Protein AF-A0AAN0K0Q0-F1 (afdb_monomer)

Secondary structure (DSSP, 8-state):
-------HHHHHHHHHHHHHHHHHHHHHHHHHHHHHHHHHHHHHHHHHHHHHHHHHHHHHHHHTEEEEEEEEE-TTT-SEEEEEEEEETT-BHHHHHHHHHHHTT-TTTS-GGGEEEEEEETTTTEEEEEE-HHHHTTSBHHHHHTT--SSS-EEEEEEPPTT-PPPP--TTEEEEEE--EETTTTEEPPPEEEEEETT-BHHHHHHHHHHHHT--GGGPPPEEEEEETTTEEEEEE-TT--SBHHHHHH-GGG-

Sequence (255 aa):
MTRPDYQPLVDDKRIIEKLQERITLTNMELITEREHNEKIIKDIEDLKVANRRLREKKQENEEEMCIFSLYCNHPVTDELTVSLLKVHEDELLPIVLDKAYELMELAPHVPIERCRLAKYDIRDEVINQSFDLDKFGHLTIAQTVGAARYYSFGLFLEICKANETFKKYNDGGIVLMISVVDMSTGKAGPAKPMRGEKGWTVGELKQHIGELFNIDSSCMRLVMKDNDYGSGIIVRDVSDVGITFEEMLYSPNRL

Radius of gyration: 39.38 Å; Cα contacts (8 Å, |Δi|>4): 317; chains: 1; bounding box: 87×50×142 Å

Structure (mmCIF, N/CA/C/O backbone):
data_AF-A0AAN0K0Q0-F1
#
_entry.id   AF-A0AAN0K0Q0-F1
#
loop_
_atom_site.group_PDB
_atom_site.id
_atom_site.type_symbol
_atom_site.label_atom_id
_atom_site.label_alt_id
_atom_site.label_comp_id
_atom_site.label_asym_id
_atom_site.label_entity_id
_atom_site.label_seq_id
_atom_site.pdbx_PDB_ins_code
_atom_site.Cartn_x
_atom_site.Cartn_y
_atom_site.Cartn_z
_atom_site.occupancy
_atom_site.B_iso_or_equiv
_atom_site.auth_seq_id
_atom_site.auth_comp_id
_atom_site.auth_asym_id
_atom_site.auth_atom_id
_atom_site.pdbx_PDB_model_num
ATOM 1 N N . MET A 1 1 ? -60.412 28.656 10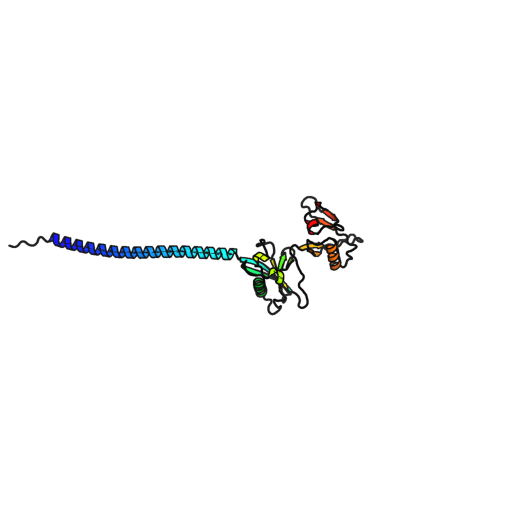2.164 1.00 38.56 1 MET A N 1
ATOM 2 C CA . MET A 1 1 ? -60.604 29.159 100.787 1.00 38.56 1 MET A CA 1
ATOM 3 C C . MET A 1 1 ? -59.254 29.135 100.100 1.00 38.56 1 MET A C 1
ATOM 5 O O . MET A 1 1 ? -58.421 29.991 100.365 1.00 38.56 1 MET A O 1
ATOM 9 N N . THR A 1 2 ? -59.002 28.091 99.323 1.00 43.19 2 THR A N 1
ATOM 10 C CA . THR A 1 2 ? -57.727 27.842 98.641 1.00 43.19 2 THR A CA 1
ATOM 11 C C . THR A 1 2 ? -57.856 28.398 97.223 1.00 43.19 2 THR A C 1
ATOM 13 O O . THR A 1 2 ? -58.803 28.051 96.522 1.00 43.19 2 THR A O 1
ATOM 16 N N . ARG A 1 3 ? -56.987 29.343 96.846 1.00 45.31 3 ARG A N 1
ATOM 17 C CA . ARG A 1 3 ? -56.987 29.986 95.519 1.00 45.31 3 ARG A CA 1
ATOM 18 C C . ARG A 1 3 ? -56.693 28.943 94.428 1.00 45.31 3 ARG A C 1
ATOM 20 O O . ARG A 1 3 ? -55.734 28.201 94.616 1.00 45.31 3 ARG A O 1
ATOM 27 N N . PRO A 1 4 ? -57.426 28.925 93.301 1.00 52.22 4 PRO A N 1
ATOM 28 C CA . PRO A 1 4 ? -57.043 28.131 92.146 1.00 52.22 4 PRO A CA 1
ATOM 29 C C . PRO A 1 4 ? -55.888 28.832 91.415 1.00 52.22 4 PRO A C 1
ATOM 31 O O . PRO A 1 4 ? -56.063 29.896 90.825 1.00 52.22 4 PRO A O 1
ATOM 34 N N . ASP A 1 5 ? -54.699 28.256 91.560 1.00 52.34 5 ASP A N 1
ATOM 35 C CA . ASP A 1 5 ? -53.833 27.862 90.448 1.00 52.34 5 ASP A CA 1
ATOM 36 C C . ASP A 1 5 ? -53.473 28.931 89.402 1.00 52.34 5 ASP A C 1
ATOM 38 O O . ASP A 1 5 ? -54.051 29.056 88.324 1.00 52.34 5 ASP A O 1
ATOM 42 N N . TYR A 1 6 ? -52.405 29.668 89.715 1.00 55.34 6 TYR A N 1
ATOM 43 C CA . TYR A 1 6 ? -51.595 30.401 88.744 1.00 55.34 6 TYR A CA 1
ATOM 44 C C . TYR A 1 6 ? -50.648 29.390 88.050 1.00 55.34 6 TYR A C 1
ATOM 46 O O . TYR A 1 6 ? -49.548 29.138 88.537 1.00 55.34 6 TYR A O 1
ATOM 54 N N . GLN A 1 7 ? -51.078 28.786 86.933 1.00 59.28 7 GLN A N 1
ATOM 55 C CA . GLN A 1 7 ? -50.318 27.780 86.155 1.00 59.28 7 GLN A CA 1
ATOM 56 C C . GLN A 1 7 ? -49.507 28.234 84.899 1.00 59.28 7 GLN A C 1
ATOM 58 O O . GLN A 1 7 ? -48.946 27.351 84.254 1.00 59.28 7 GLN A O 1
ATOM 63 N N . PRO A 1 8 ? -49.369 29.520 84.495 1.00 59.97 8 PRO A N 1
ATOM 64 C CA . PRO A 1 8 ? -48.813 29.843 83.167 1.00 59.97 8 PRO A CA 1
ATOM 65 C C . PRO A 1 8 ? -47.339 29.442 82.957 1.00 59.97 8 PRO A C 1
ATOM 67 O O . PRO A 1 8 ? -46.970 28.944 81.900 1.00 59.97 8 PRO A O 1
ATOM 70 N N . LEU A 1 9 ? -46.491 29.589 83.981 1.00 59.44 9 LEU A N 1
ATOM 71 C CA . LEU A 1 9 ? -45.039 29.373 83.854 1.00 59.44 9 LEU A CA 1
ATOM 72 C C . LEU A 1 9 ? -44.639 27.901 83.648 1.00 59.44 9 LEU A C 1
ATOM 74 O O . LEU A 1 9 ? -43.581 27.615 83.087 1.00 59.44 9 LEU A O 1
ATOM 78 N N . VAL A 1 10 ? -45.459 26.961 84.129 1.00 63.62 10 VAL A N 1
ATOM 79 C CA . VAL A 1 10 ? -45.194 25.518 83.996 1.00 63.62 10 VAL A CA 1
ATOM 80 C C . VAL A 1 10 ? -45.549 25.039 82.588 1.00 63.62 10 VAL A C 1
ATOM 82 O O . VAL A 1 10 ? -44.811 24.239 82.008 1.00 63.62 10 VAL A O 1
ATOM 85 N N . ASP A 1 11 ? -46.631 25.572 82.018 1.00 68.56 11 ASP A N 1
ATOM 86 C CA . ASP A 1 11 ? -47.055 25.263 80.653 1.00 68.56 11 ASP A CA 1
ATOM 87 C C . ASP A 1 11 ? -46.087 25.851 79.613 1.00 68.56 11 ASP A C 1
ATOM 89 O O . ASP A 1 11 ? -45.698 25.141 78.680 1.00 68.56 11 ASP A O 1
ATOM 93 N N . ASP A 1 12 ? -45.586 27.074 79.824 1.00 76.75 12 ASP A N 1
ATOM 94 C CA . ASP A 1 12 ? -44.579 27.702 78.955 1.00 76.75 12 ASP A CA 1
ATOM 95 C C . ASP A 1 12 ? -43.274 26.891 78.897 1.00 76.75 12 ASP A C 1
ATOM 97 O O . ASP A 1 12 ? -42.722 26.662 77.817 1.00 76.75 12 ASP A O 1
ATOM 101 N N . LYS A 1 13 ? -42.800 26.377 80.041 1.00 83.56 13 LYS A N 1
ATOM 102 C CA . LYS A 1 13 ? -41.589 25.541 80.101 1.00 83.56 13 LYS A CA 1
ATOM 103 C C . LYS A 1 13 ? -41.740 24.255 79.282 1.00 83.56 13 LYS A C 1
ATOM 105 O O . LYS A 1 13 ? -40.848 23.904 78.511 1.00 83.56 13 LYS A O 1
ATOM 110 N N . ARG A 1 14 ? -42.885 23.579 79.404 1.00 83.50 14 ARG A N 1
ATOM 111 C CA . ARG A 1 14 ? -43.186 22.342 78.665 1.00 83.50 14 ARG A CA 1
ATOM 112 C C . ARG A 1 14 ? -43.322 22.586 77.158 1.00 83.50 14 ARG A C 1
ATOM 114 O O . ARG A 1 14 ? -42.980 21.715 76.357 1.00 83.50 14 ARG A O 1
ATOM 121 N N . ILE A 1 15 ? -43.836 23.749 76.759 1.00 87.12 15 ILE A N 1
ATOM 122 C CA . ILE A 1 15 ? -43.911 24.162 75.351 1.00 87.12 15 ILE A CA 1
ATOM 123 C C . ILE A 1 15 ? -42.505 24.421 74.796 1.00 87.12 15 ILE A C 1
ATOM 125 O O . ILE A 1 15 ? -42.194 23.948 73.702 1.00 87.12 15 ILE A O 1
ATOM 129 N N . ILE A 1 16 ? -41.644 25.105 75.554 1.00 87.50 16 ILE A N 1
ATOM 130 C CA . ILE A 1 16 ? -40.249 25.367 75.170 1.00 87.50 16 ILE A CA 1
ATOM 131 C C . ILE A 1 16 ? -39.471 24.057 74.987 1.00 87.50 16 ILE A C 1
ATOM 133 O O . ILE A 1 16 ? -38.810 23.899 73.964 1.00 87.50 16 ILE A O 1
ATOM 137 N N . GLU A 1 17 ? -39.597 23.096 75.908 1.00 89.75 17 GLU A N 1
ATOM 138 C CA . GLU A 1 17 ? -38.936 21.782 75.804 1.00 89.75 17 GLU A CA 1
ATOM 139 C C . GLU A 1 17 ? -39.366 21.025 74.532 1.00 89.75 17 GLU A C 1
ATOM 141 O O . GLU A 1 17 ? -38.521 20.553 73.772 1.00 89.75 17 GLU A O 1
ATOM 146 N N . LYS A 1 18 ? -40.669 21.002 74.214 1.00 90.75 18 LYS A N 1
ATOM 147 C CA . LYS A 1 18 ? -41.176 20.392 72.968 1.00 90.75 18 LYS A CA 1
ATOM 148 C C . LYS A 1 18 ? -40.678 21.091 71.703 1.00 90.75 18 LYS A C 1
ATOM 150 O O . LYS A 1 18 ? -40.480 20.444 70.674 1.00 90.75 18 LYS A O 1
ATOM 155 N N . LEU A 1 19 ? -40.534 22.415 71.742 1.00 92.44 19 LEU A N 1
ATOM 156 C CA . LEU A 1 19 ? -39.987 23.177 70.620 1.00 92.44 19 LEU A CA 1
ATOM 157 C C . LEU A 1 19 ? -38.498 22.881 70.437 1.00 92.44 19 LEU A C 1
ATOM 159 O O . LEU A 1 19 ? -38.067 22.700 69.302 1.00 92.44 19 LEU A O 1
ATOM 163 N N . GLN A 1 20 ? -37.737 22.772 71.528 1.00 91.56 20 GLN A N 1
ATOM 164 C CA . GLN A 1 20 ? -36.325 22.393 71.490 1.00 91.56 20 GLN A CA 1
ATOM 165 C C . GLN A 1 20 ? -36.136 20.988 70.907 1.00 91.56 20 GLN A C 1
ATOM 167 O O . GLN A 1 20 ? -35.338 20.837 69.989 1.00 91.56 20 GLN A O 1
ATOM 172 N N . GLU A 1 21 ? -36.919 19.994 71.339 1.00 93.38 21 GLU A N 1
ATOM 173 C CA . GLU A 1 21 ? -36.874 18.636 70.772 1.00 93.38 21 GLU A CA 1
ATOM 174 C C . GLU A 1 21 ? -37.176 18.618 69.268 1.00 93.38 21 GLU A C 1
ATOM 176 O O . GLU A 1 21 ? -36.446 17.990 68.500 1.00 93.38 21 GLU A O 1
ATOM 181 N N . ARG A 1 22 ? -38.212 19.345 68.821 1.00 93.75 22 ARG A N 1
ATOM 182 C CA . ARG A 1 22 ? -38.538 19.456 67.388 1.00 93.75 22 ARG A CA 1
ATOM 183 C C . ARG A 1 22 ? -37.418 20.128 66.602 1.00 93.75 22 ARG A C 1
ATOM 185 O O . ARG A 1 22 ? -37.072 19.632 65.541 1.00 93.75 22 ARG A O 1
ATOM 192 N N . ILE A 1 23 ? -36.843 21.218 67.113 1.00 94.44 23 ILE A N 1
ATOM 193 C CA . ILE A 1 23 ? -35.719 21.910 66.462 1.00 94.44 23 ILE A CA 1
ATOM 194 C C . ILE A 1 23 ? -34.513 20.975 66.352 1.00 94.44 23 ILE A C 1
ATOM 196 O O . ILE A 1 23 ? -33.886 20.909 65.297 1.00 94.44 23 ILE A O 1
ATOM 200 N N . THR A 1 24 ? -34.198 20.233 67.413 1.00 94.38 24 THR A N 1
ATOM 201 C CA . THR A 1 24 ? -33.099 19.267 67.412 1.00 94.38 24 THR A CA 1
ATOM 202 C C . THR A 1 24 ? -33.323 18.166 66.379 1.00 94.38 24 THR A C 1
ATOM 204 O O . THR A 1 24 ? -32.403 17.884 65.615 1.00 94.38 24 THR A O 1
ATOM 207 N N . LEU A 1 25 ? -34.528 17.591 66.305 1.00 94.56 25 LEU A N 1
ATOM 208 C CA . LEU A 1 25 ? -34.857 16.558 65.321 1.00 94.56 25 LEU A CA 1
ATOM 209 C C . LEU A 1 25 ? -34.745 17.090 63.885 1.00 94.56 25 LEU A C 1
ATOM 211 O O . LEU A 1 25 ? -34.035 16.500 63.075 1.00 94.56 25 LEU A O 1
ATOM 215 N N . THR A 1 26 ? -35.354 18.245 63.597 1.00 94.00 26 THR A N 1
ATOM 216 C CA . THR A 1 26 ? -35.277 18.880 62.272 1.00 94.00 26 THR A CA 1
ATOM 217 C C . THR A 1 26 ? -33.833 19.201 61.883 1.00 94.00 26 THR A C 1
ATOM 219 O O . THR A 1 26 ? -33.441 19.012 60.736 1.00 94.00 26 THR A O 1
ATOM 222 N N . ASN A 1 27 ? -33.005 19.664 62.824 1.00 92.81 27 ASN A N 1
ATOM 223 C CA . ASN A 1 27 ? -31.595 19.941 62.548 1.00 92.81 27 ASN A CA 1
ATOM 224 C C . ASN A 1 27 ? -30.804 18.666 62.233 1.00 92.81 27 ASN A C 1
ATOM 226 O O . ASN A 1 27 ? -29.933 18.709 61.368 1.00 92.81 27 ASN A O 1
ATOM 230 N N . MET A 1 28 ? -31.095 17.543 62.900 1.00 93.00 28 MET A N 1
ATOM 231 C CA . MET A 1 28 ? -30.476 16.256 62.560 1.00 93.00 28 MET A CA 1
ATOM 232 C C . MET A 1 28 ? -30.865 15.810 61.146 1.00 93.00 28 MET A C 1
ATOM 234 O O . MET A 1 28 ? -29.982 15.450 60.373 1.00 93.00 28 MET A O 1
ATOM 238 N N . GLU A 1 29 ? -32.149 15.903 60.783 1.00 93.00 29 GLU A N 1
ATOM 239 C CA . GLU A 1 29 ? -32.638 15.581 59.432 1.00 93.00 29 GLU A CA 1
ATOM 240 C C . GLU A 1 29 ? -31.962 16.449 58.360 1.00 93.00 29 GLU A C 1
ATOM 242 O O . GLU A 1 29 ? -31.466 15.924 57.363 1.00 93.00 29 GLU A O 1
ATOM 247 N N . LEU A 1 30 ? -31.849 17.761 58.601 1.00 91.62 30 LEU A N 1
ATOM 248 C CA . LEU A 1 30 ? -31.177 18.698 57.696 1.00 91.62 30 LEU A CA 1
ATOM 249 C C . LEU A 1 30 ? -29.677 18.410 57.542 1.00 91.62 30 LEU A C 1
ATOM 251 O O . LEU A 1 30 ? -29.131 18.589 56.454 1.00 91.62 30 LEU A O 1
ATOM 255 N N . ILE A 1 31 ? -28.993 17.972 58.606 1.00 92.25 31 ILE A N 1
ATOM 256 C CA . ILE A 1 31 ? -27.579 17.567 58.532 1.00 92.25 31 ILE A CA 1
ATOM 257 C C . ILE A 1 31 ? -27.441 16.319 57.658 1.00 92.25 31 ILE A C 1
ATOM 259 O O . ILE A 1 31 ? -26.605 16.305 56.758 1.00 92.25 31 ILE A O 1
ATOM 263 N N . THR A 1 32 ? -28.285 15.306 57.864 1.00 92.69 32 THR A N 1
ATOM 264 C CA . THR A 1 32 ? -28.251 14.076 57.058 1.00 92.69 32 THR A CA 1
ATOM 265 C C . THR A 1 32 ? -28.582 14.349 55.589 1.00 92.69 32 THR A C 1
ATOM 267 O O . THR A 1 32 ? -27.917 13.827 54.693 1.00 92.69 32 THR A O 1
ATOM 270 N N . GLU A 1 33 ? -29.575 15.199 55.317 1.00 91.94 33 GLU A N 1
ATOM 271 C CA . GLU A 1 33 ? -29.924 15.614 53.956 1.00 91.94 33 GLU A CA 1
ATOM 272 C C . GLU A 1 33 ? -28.774 16.386 53.295 1.00 91.94 33 GLU A C 1
ATOM 274 O O . GLU A 1 33 ? -28.450 16.154 52.128 1.00 91.94 33 GLU A O 1
ATOM 279 N N . ARG A 1 34 ? -28.093 17.256 54.048 1.00 90.94 34 ARG A N 1
ATOM 280 C CA . ARG A 1 34 ? -26.911 17.972 53.565 1.00 90.94 34 ARG A CA 1
ATOM 281 C C . ARG A 1 34 ? -25.766 17.022 53.221 1.00 90.94 34 ARG A C 1
ATOM 283 O O . ARG A 1 34 ? -25.205 17.151 52.139 1.00 90.94 34 ARG A O 1
ATOM 290 N N . GLU A 1 35 ? -25.445 16.067 54.089 1.00 91.38 35 GLU A N 1
ATOM 291 C CA . GLU A 1 35 ? -24.408 15.057 53.830 1.00 91.38 35 GLU A CA 1
ATOM 292 C C . GLU A 1 35 ? -24.737 14.217 52.587 1.00 91.38 35 GLU A C 1
ATOM 294 O O . GLU A 1 35 ? -23.864 13.927 51.764 1.00 91.38 35 GLU A O 1
ATOM 299 N N . HIS A 1 36 ? -26.012 13.861 52.410 1.00 89.69 36 HIS A N 1
ATOM 300 C CA . HIS A 1 36 ? -26.478 13.154 51.222 1.00 89.69 36 HIS A CA 1
ATOM 301 C C . HIS A 1 36 ? -26.313 13.998 49.951 1.00 89.69 36 HIS A C 1
ATOM 303 O O . HIS A 1 36 ? -25.789 13.511 48.948 1.00 89.69 36 HIS A O 1
ATOM 309 N N . ASN A 1 37 ? -26.693 15.275 50.004 1.00 89.25 37 ASN A N 1
ATOM 310 C CA . ASN A 1 37 ? -26.546 16.205 48.887 1.00 89.25 37 ASN A CA 1
ATOM 311 C C . ASN A 1 37 ? -25.072 16.457 48.541 1.00 89.25 37 ASN A C 1
ATOM 313 O O . ASN A 1 37 ? -24.716 16.459 47.365 1.00 89.25 37 ASN A O 1
ATOM 317 N N . GLU A 1 38 ? -24.200 16.609 49.539 1.00 92.88 38 GLU A N 1
ATOM 318 C CA . GLU A 1 38 ? -22.751 16.741 49.341 1.00 92.88 38 GLU A CA 1
ATOM 319 C C . GLU A 1 38 ? -22.167 15.496 48.657 1.00 92.88 38 GLU A C 1
ATOM 321 O O . GLU A 1 38 ? -21.359 15.616 47.732 1.00 92.88 38 GLU A O 1
ATOM 326 N N . LYS A 1 39 ? -22.636 14.298 49.031 1.00 92.44 39 LYS A N 1
ATOM 327 C CA . LYS A 1 39 ? -22.255 13.051 48.359 1.00 92.44 39 LYS A CA 1
ATOM 328 C C . LYS A 1 39 ? -22.727 13.008 46.903 1.00 92.44 39 LYS A C 1
ATOM 330 O O . LYS A 1 39 ? -21.929 12.685 46.030 1.00 92.44 39 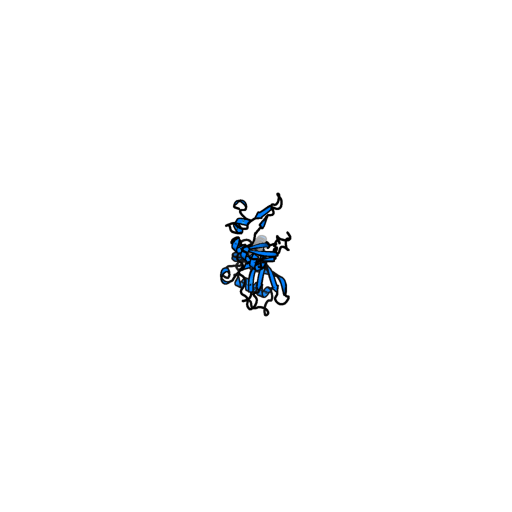LYS A O 1
ATOM 335 N N . ILE A 1 40 ? -23.977 13.385 46.628 1.00 90.12 40 ILE A N 1
ATOM 336 C CA . ILE A 1 40 ? -24.510 13.447 45.256 1.00 90.12 40 ILE A CA 1
ATOM 337 C C . ILE A 1 40 ? -23.708 14.433 44.401 1.00 90.12 40 ILE A C 1
ATOM 339 O O . ILE A 1 40 ? -23.370 14.122 43.260 1.00 90.12 40 ILE A O 1
ATOM 343 N N . ILE A 1 41 ? -23.392 15.618 44.934 1.00 92.06 41 ILE A N 1
ATOM 344 C CA . ILE A 1 41 ? -22.598 16.629 44.223 1.00 92.06 41 ILE A CA 1
ATOM 345 C C . ILE A 1 41 ? -21.232 16.054 43.849 1.00 92.06 41 ILE A C 1
ATOM 347 O O . ILE A 1 41 ? -20.825 16.161 42.690 1.00 92.06 41 ILE A O 1
ATOM 351 N N . LYS A 1 42 ? -20.567 15.384 44.795 1.00 92.75 42 LYS A N 1
ATOM 352 C CA . LYS A 1 42 ? -19.285 14.723 44.550 1.00 92.75 42 LYS A CA 1
ATOM 353 C C . LYS A 1 42 ? -19.389 13.639 43.473 1.00 92.75 42 LYS A C 1
ATOM 355 O O . LYS A 1 42 ? -18.592 13.637 42.538 1.00 92.75 42 LYS A O 1
ATOM 360 N N . ASP A 1 43 ? -20.398 12.774 43.549 1.00 89.25 43 ASP A N 1
ATOM 361 C CA . ASP A 1 43 ? -20.611 11.711 42.559 1.00 89.25 43 ASP A CA 1
ATOM 362 C C . ASP A 1 43 ? -20.857 12.297 41.149 1.00 89.25 43 ASP A C 1
ATOM 364 O O . ASP A 1 43 ? -20.349 11.780 40.150 1.00 89.25 43 ASP A O 1
ATOM 368 N N . ILE A 1 44 ? -21.585 13.418 41.045 1.00 90.38 44 ILE A N 1
ATOM 369 C CA . ILE A 1 44 ? -21.798 14.139 39.778 1.00 90.38 44 ILE A CA 1
ATOM 370 C C . ILE A 1 44 ? -20.482 14.706 39.227 1.00 90.38 44 ILE A C 1
ATOM 372 O O . ILE A 1 44 ? -20.255 14.656 38.013 1.00 90.38 44 ILE A O 1
ATOM 376 N N . GLU A 1 45 ? -19.625 15.270 40.077 1.00 90.44 45 GLU A N 1
ATOM 377 C CA . GLU A 1 45 ? -18.314 15.785 39.668 1.00 90.44 45 GLU A CA 1
ATOM 378 C C . GLU A 1 45 ? -17.399 14.664 39.164 1.00 90.44 45 GLU A C 1
ATOM 380 O O . GLU A 1 45 ? -16.850 14.777 38.062 1.00 90.44 45 GLU A O 1
ATOM 385 N N . ASP A 1 46 ? -17.319 13.550 39.892 1.00 91.19 46 ASP A N 1
ATOM 386 C CA . ASP A 1 46 ? -16.526 12.379 39.505 1.00 91.19 46 ASP A CA 1
ATOM 387 C C . ASP A 1 46 ? -17.008 11.796 38.163 1.00 91.19 46 ASP A C 1
ATOM 389 O O . ASP A 1 46 ? -16.202 11.518 37.264 1.00 91.19 46 ASP A O 1
ATOM 393 N N . LEU A 1 47 ? -18.328 11.704 37.956 1.00 87.25 47 LEU A N 1
ATOM 394 C CA . LEU A 1 47 ? -18.918 11.272 36.684 1.00 87.25 47 LEU A CA 1
ATOM 395 C C . LEU A 1 47 ? -18.602 12.225 35.526 1.00 87.25 47 LEU A C 1
ATOM 397 O O . LEU A 1 47 ? -18.386 11.770 34.397 1.00 87.25 47 LEU A O 1
ATOM 401 N N . LYS A 1 48 ? -18.567 13.542 35.761 1.00 87.56 48 LYS A N 1
ATOM 402 C CA . LYS A 1 48 ? -18.182 14.523 34.731 1.00 87.56 48 LYS A CA 1
ATOM 403 C C . LYS A 1 48 ? -16.718 14.363 34.332 1.00 87.56 48 LYS A C 1
ATOM 405 O O . LYS A 1 48 ? -16.417 14.406 33.137 1.00 87.56 48 LYS A O 1
ATOM 410 N N . VAL A 1 49 ? -15.823 14.149 35.297 1.00 89.81 49 VAL A N 1
ATOM 411 C CA . VAL A 1 49 ? -14.394 13.916 35.037 1.00 89.81 49 VAL A CA 1
ATOM 412 C C . VAL A 1 49 ? -14.189 12.613 34.265 1.00 89.81 49 VAL A C 1
ATOM 414 O O . VAL A 1 49 ? -13.494 12.612 33.248 1.00 89.81 49 VAL A O 1
ATOM 417 N N . ALA A 1 50 ? -14.832 11.520 34.683 1.00 84.50 50 ALA A N 1
ATOM 418 C CA . ALA A 1 50 ? -14.750 10.234 33.992 1.00 84.50 50 ALA A CA 1
ATOM 419 C C . ALA A 1 50 ? -15.269 10.319 32.545 1.00 84.50 50 ALA A C 1
ATOM 421 O O . ALA A 1 50 ? -14.614 9.835 31.622 1.00 84.50 50 ALA A O 1
ATOM 422 N N . ASN A 1 51 ? -16.402 10.996 32.325 1.00 80.00 51 ASN A N 1
ATOM 423 C CA . ASN A 1 51 ? -16.940 11.213 30.981 1.00 80.00 51 ASN A CA 1
ATOM 424 C C . ASN A 1 51 ? -16.022 12.065 30.104 1.00 80.00 51 ASN A C 1
ATOM 426 O O . ASN A 1 51 ? -15.887 11.774 28.917 1.00 80.00 51 ASN A O 1
ATOM 430 N N . ARG A 1 52 ? -15.391 13.107 30.661 1.00 82.50 52 ARG A N 1
ATOM 431 C CA . ARG A 1 52 ? -14.415 13.914 29.921 1.00 82.50 52 ARG A CA 1
ATOM 432 C C . ARG A 1 52 ? -13.238 13.050 29.466 1.00 82.50 52 ARG A C 1
ATOM 434 O O . ARG A 1 52 ? -12.966 13.021 28.275 1.00 82.50 52 ARG A O 1
ATOM 441 N N . ARG A 1 53 ? -12.644 12.272 30.376 1.00 82.19 53 ARG A N 1
ATOM 442 C CA . ARG A 1 53 ? -11.534 11.357 30.058 1.00 82.19 53 ARG A CA 1
ATOM 443 C C . ARG A 1 53 ? -11.910 10.317 29.006 1.00 82.19 53 ARG A C 1
ATOM 445 O O . ARG A 1 53 ? -11.113 10.014 28.132 1.00 82.19 53 ARG A O 1
ATOM 452 N N . LEU A 1 54 ? -13.126 9.772 29.068 1.00 76.81 54 LEU A N 1
ATOM 453 C CA . LEU A 1 54 ? -13.622 8.838 28.052 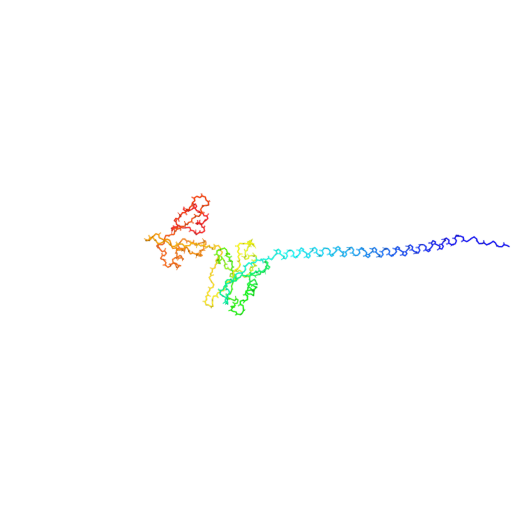1.00 76.81 54 LEU A CA 1
ATOM 454 C C . LEU A 1 54 ? -13.767 9.496 26.676 1.00 76.81 54 LEU A C 1
ATOM 456 O O . LEU A 1 54 ? -13.515 8.839 25.672 1.00 76.81 54 LEU A O 1
ATOM 460 N N . ARG A 1 55 ? -14.191 10.765 26.618 1.00 71.69 55 ARG A N 1
ATOM 461 C CA . ARG A 1 55 ? -14.276 11.522 25.361 1.00 71.69 55 ARG A CA 1
ATOM 462 C C . ARG A 1 55 ? -12.894 11.847 24.812 1.00 71.69 55 ARG A C 1
ATOM 464 O O . ARG A 1 55 ? -12.669 11.590 23.641 1.00 71.69 55 ARG A O 1
ATOM 471 N N . GLU A 1 56 ? -11.992 12.332 25.663 1.00 74.81 56 GLU A N 1
ATOM 472 C CA . GLU A 1 56 ? -10.592 12.600 25.313 1.00 74.81 56 GLU A CA 1
ATOM 473 C C . GLU A 1 56 ? -9.928 11.333 24.763 1.00 74.81 56 GLU A C 1
ATOM 475 O O . GLU A 1 56 ? -9.444 11.350 23.642 1.00 74.81 56 GLU A O 1
ATOM 480 N N . LYS A 1 57 ? -10.046 10.198 25.464 1.00 69.88 57 LYS A N 1
ATOM 481 C CA . LYS A 1 57 ? -9.494 8.912 25.014 1.00 69.88 57 LYS A CA 1
ATOM 482 C C . LYS A 1 57 ? -10.111 8.403 23.708 1.00 69.88 57 LYS A C 1
ATOM 484 O O . LYS A 1 57 ? -9.435 7.779 22.904 1.00 69.88 57 LYS A O 1
ATOM 489 N N . LYS A 1 58 ? -11.415 8.614 23.495 1.00 64.62 58 LYS A N 1
ATOM 490 C CA . LYS A 1 58 ? -12.059 8.256 22.220 1.00 64.62 58 LYS A CA 1
ATOM 491 C C . LYS A 1 58 ? -11.546 9.112 21.070 1.00 64.62 58 LYS A C 1
ATOM 493 O O . LYS A 1 58 ? -11.383 8.587 19.980 1.00 64.62 58 LYS A O 1
ATOM 498 N N . GLN A 1 59 ? -11.330 10.397 21.322 1.00 65.31 59 GLN A N 1
ATOM 499 C CA . GLN A 1 59 ? -10.829 11.333 20.329 1.00 65.31 59 GLN A CA 1
ATOM 500 C C . GLN A 1 59 ? -9.354 11.060 20.005 1.00 65.31 59 GLN A C 1
ATOM 502 O O . GLN A 1 59 ? -9.005 11.008 18.836 1.00 65.31 59 GLN A O 1
ATOM 507 N N . GLU A 1 60 ? -8.535 10.769 21.016 1.00 61.94 60 GLU A N 1
ATOM 508 C CA . GLU A 1 60 ? -7.147 10.305 20.869 1.00 61.94 60 GLU A CA 1
ATOM 509 C C . GLU A 1 60 ? -7.087 9.016 20.028 1.00 61.94 60 GLU A C 1
ATOM 511 O O . GLU A 1 60 ? -6.443 8.992 18.984 1.00 61.94 60 GLU A O 1
ATOM 516 N N . ASN A 1 61 ? -7.901 8.008 20.368 1.00 62.25 61 ASN A N 1
ATOM 517 C CA . ASN A 1 61 ? -8.021 6.786 19.567 1.00 62.25 61 ASN A CA 1
ATOM 518 C C . ASN A 1 61 ? -8.492 7.040 18.118 1.00 62.25 61 ASN A C 1
ATOM 520 O O . ASN A 1 61 ? -8.203 6.229 17.247 1.00 62.25 61 ASN A O 1
ATOM 524 N N . GLU A 1 62 ? -9.290 8.079 17.847 1.00 64.31 62 GLU A N 1
ATOM 525 C CA . GLU A 1 62 ? -9.714 8.432 16.481 1.00 64.31 62 GLU A CA 1
ATOM 526 C C . GLU A 1 62 ? -8.598 9.149 15.707 1.00 64.31 62 GLU A C 1
ATOM 528 O O . GLU A 1 62 ? -8.460 8.924 14.50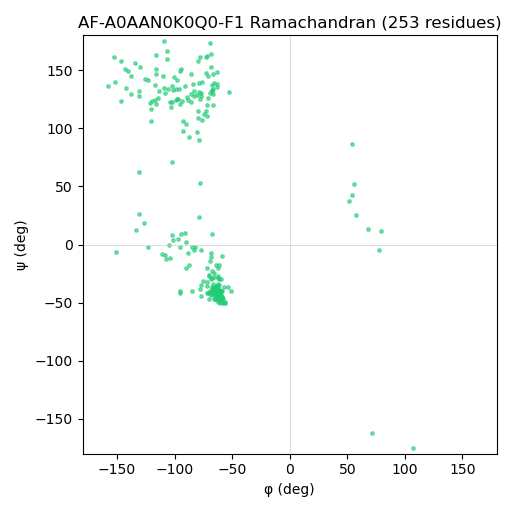5 1.00 64.31 62 GLU A O 1
ATOM 533 N N . GLU A 1 63 ? -7.790 9.969 16.384 1.00 65.56 63 GLU A N 1
ATOM 534 C CA . GLU A 1 63 ? -6.609 10.636 15.818 1.00 65.56 63 GLU A CA 1
ATOM 535 C C . GLU A 1 63 ? -5.493 9.637 15.455 1.00 65.56 63 GLU A C 1
ATOM 537 O O . GLU A 1 63 ? -4.762 9.862 14.488 1.00 65.56 63 GLU A O 1
ATOM 542 N N . GLU A 1 64 ? -5.420 8.508 16.163 1.00 82.12 64 GLU A N 1
ATOM 543 C CA . GLU A 1 64 ? -4.456 7.417 15.952 1.00 82.12 64 GLU A CA 1
ATOM 544 C C . GLU A 1 64 ? -4.870 6.421 14.847 1.00 82.12 64 GLU A C 1
ATOM 546 O O . GLU A 1 64 ? -4.119 5.506 14.499 1.00 82.12 64 GLU A O 1
ATOM 551 N N . MET A 1 65 ? -6.062 6.556 14.255 1.00 85.62 65 MET A N 1
ATOM 552 C CA . MET A 1 65 ? -6.514 5.660 13.185 1.00 85.62 65 MET A CA 1
ATOM 553 C C . MET A 1 65 ? -6.086 6.162 11.805 1.00 85.62 65 MET A C 1
ATOM 555 O O . MET A 1 65 ? -6.419 7.263 11.371 1.00 85.62 65 MET A O 1
ATOM 559 N N . CYS A 1 66 ? -5.426 5.292 11.050 1.00 86.56 66 CYS A N 1
ATOM 560 C CA . CYS A 1 66 ? -5.123 5.495 9.642 1.00 86.56 66 CYS A CA 1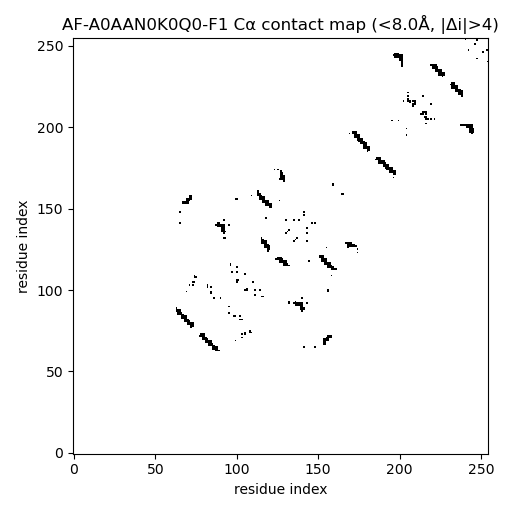
ATOM 561 C C . CYS A 1 66 ? -6.238 4.915 8.759 1.00 86.56 66 CYS A C 1
ATOM 563 O O . CYS A 1 66 ? -6.717 3.796 8.975 1.00 86.56 66 CYS A O 1
ATOM 565 N N . ILE A 1 67 ? -6.631 5.668 7.729 1.00 87.69 67 ILE A N 1
ATOM 566 C CA . ILE A 1 67 ? -7.655 5.260 6.762 1.00 87.69 67 ILE A CA 1
ATOM 567 C C . ILE A 1 67 ? -7.051 5.268 5.357 1.00 87.69 67 ILE A C 1
ATOM 569 O O . ILE A 1 67 ? -6.607 6.310 4.878 1.00 87.69 67 ILE A O 1
ATOM 573 N N . PHE A 1 68 ? -7.085 4.121 4.680 1.00 88.94 68 PHE A N 1
ATOM 574 C CA . PHE A 1 68 ? -6.552 3.953 3.329 1.00 88.94 68 PHE A CA 1
ATOM 575 C C . PHE A 1 68 ? -7.622 3.437 2.366 1.00 88.94 68 PHE A C 1
ATOM 577 O O . PHE A 1 68 ? -8.396 2.540 2.704 1.00 88.94 68 PHE A O 1
ATOM 584 N N . SER A 1 69 ? -7.613 3.941 1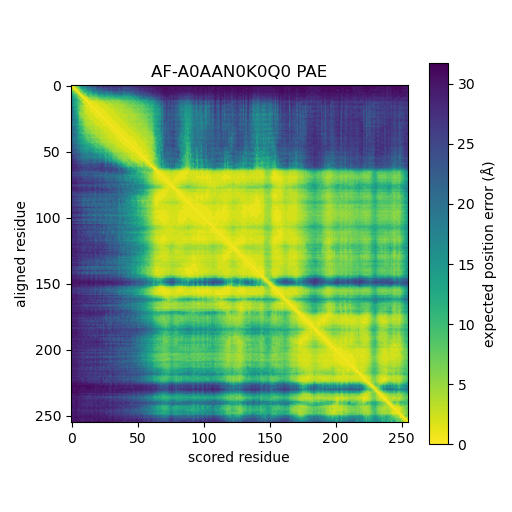.130 1.00 92.12 69 SER A N 1
ATOM 585 C CA . SER A 1 69 ? -8.222 3.220 0.008 1.00 92.12 69 SER A CA 1
ATOM 586 C C . SER A 1 69 ? -7.324 2.034 -0.336 1.00 92.12 69 SER A C 1
ATOM 588 O O . SER A 1 69 ? -6.173 2.234 -0.730 1.00 92.12 69 SER A O 1
ATOM 590 N N . LEU A 1 70 ? -7.834 0.821 -0.146 1.00 94.81 70 LEU A N 1
ATOM 591 C CA . LEU A 1 70 ? -7.164 -0.432 -0.465 1.00 94.81 70 LEU A CA 1
ATOM 592 C C . LEU A 1 70 ? -7.646 -0.920 -1.827 1.00 94.81 70 LEU A C 1
ATOM 594 O O . LEU A 1 70 ? -8.844 -1.099 -2.019 1.00 94.81 70 LEU A O 1
ATOM 598 N N . TYR A 1 71 ? -6.714 -1.158 -2.737 1.00 94.75 71 TYR A N 1
ATOM 599 C CA . TYR A 1 71 ? -6.954 -1.630 -4.093 1.00 94.75 71 TYR A CA 1
ATOM 600 C C . TYR A 1 71 ? -6.474 -3.071 -4.246 1.00 94.75 71 TYR A C 1
ATOM 602 O O . TYR A 1 71 ? -5.463 -3.448 -3.653 1.00 94.75 71 TYR A O 1
ATOM 610 N N . CYS A 1 72 ? -7.162 -3.877 -5.047 1.00 95.56 72 CYS A N 1
ATOM 611 C CA . CYS A 1 72 ? -6.728 -5.232 -5.379 1.00 95.56 72 CYS A CA 1
ATOM 612 C C . CYS A 1 72 ? -7.252 -5.632 -6.761 1.00 95.56 72 CYS A C 1
ATOM 614 O O . CYS A 1 72 ? -8.399 -5.353 -7.086 1.00 95.56 72 CYS A O 1
ATOM 616 N N . ASN A 1 73 ? -6.441 -6.316 -7.569 1.00 94.56 73 ASN A N 1
ATOM 617 C CA . ASN A 1 73 ? -6.958 -7.019 -8.747 1.00 94.56 73 ASN A CA 1
ATOM 618 C C . ASN A 1 73 ? -7.537 -8.350 -8.268 1.00 94.56 73 ASN A C 1
ATOM 620 O O . ASN A 1 73 ? -6.788 -9.300 -8.020 1.00 94.56 73 ASN A O 1
ATOM 624 N N . HIS A 1 74 ? -8.850 -8.394 -8.056 1.00 94.56 74 HIS A N 1
ATOM 625 C CA . HIS A 1 74 ? -9.470 -9.499 -7.340 1.00 94.56 74 HIS A CA 1
ATOM 626 C C . HIS A 1 74 ? -9.454 -10.784 -8.192 1.00 94.56 74 HIS A C 1
ATOM 628 O O . HIS A 1 74 ? -9.952 -10.788 -9.320 1.00 94.56 74 HIS A O 1
ATOM 634 N N . PRO A 1 75 ? -8.926 -11.910 -7.673 1.00 92.50 75 PRO A N 1
ATOM 635 C CA . PRO A 1 75 ? -8.571 -13.080 -8.481 1.00 92.50 75 PRO A CA 1
ATOM 636 C C . PRO A 1 75 ? -9.775 -13.841 -9.057 1.00 92.50 75 PRO A C 1
ATOM 638 O O . PRO A 1 75 ? -9.595 -14.689 -9.927 1.00 92.50 75 PRO A O 1
ATOM 641 N N . VAL A 1 76 ? -10.987 -13.580 -8.557 1.00 91.75 76 VAL A N 1
ATOM 642 C CA . VAL A 1 76 ? -12.225 -14.227 -9.029 1.00 91.75 76 VAL A CA 1
ATOM 643 C C . VAL A 1 76 ? -12.951 -13.383 -10.070 1.00 91.75 76 VAL A C 1
ATOM 645 O O . VAL A 1 76 ? -13.509 -13.932 -11.015 1.00 91.75 76 VAL A O 1
ATOM 648 N N . THR A 1 77 ? -12.982 -12.063 -9.880 1.00 91.31 77 THR A N 1
ATOM 649 C CA . THR A 1 77 ? -13.715 -11.149 -10.768 1.00 91.31 77 THR A CA 1
ATOM 650 C C . THR A 1 77 ? -12.839 -10.649 -11.909 1.00 91.31 77 THR A C 1
ATOM 652 O O . THR A 1 77 ? -13.380 -10.230 -12.922 1.00 91.31 77 THR A O 1
ATOM 655 N N . ASP A 1 78 ? -11.510 -10.722 -11.757 1.00 88.31 78 ASP A N 1
ATOM 656 C CA . ASP A 1 78 ? -10.517 -10.134 -12.667 1.00 88.31 78 ASP A CA 1
ATOM 657 C C . ASP A 1 78 ? -10.700 -8.612 -12.842 1.00 88.31 78 ASP A C 1
ATOM 659 O O . ASP A 1 78 ? -10.319 -8.016 -13.845 1.00 88.31 78 ASP A O 1
ATOM 663 N N . GLU A 1 79 ? -11.294 -7.972 -11.831 1.00 91.31 79 GLU A N 1
ATOM 664 C CA . GLU A 1 79 ? -11.567 -6.539 -11.786 1.00 91.31 79 GLU A CA 1
ATOM 665 C C . GLU A 1 79 ? -10.789 -5.877 -10.646 1.00 91.31 79 GLU A C 1
ATOM 667 O O . GLU A 1 79 ? -10.514 -6.490 -9.607 1.00 91.31 79 GLU A O 1
ATOM 672 N N . LEU A 1 80 ? -10.464 -4.597 -10.832 1.00 91.50 80 LEU A N 1
ATOM 673 C CA . LEU A 1 80 ? -9.883 -3.766 -9.785 1.00 91.50 80 LEU A CA 1
ATOM 674 C C . LEU A 1 80 ? -10.957 -3.442 -8.738 1.00 91.50 80 LEU A C 1
ATOM 676 O O . LEU A 1 80 ? -11.881 -2.670 -8.995 1.00 91.50 80 LEU A O 1
ATOM 680 N N . THR A 1 81 ? -10.821 -4.009 -7.545 1.00 91.44 81 THR A N 1
ATOM 681 C CA . THR A 1 81 ? -11.689 -3.737 -6.400 1.00 91.44 81 THR A CA 1
ATOM 682 C C . THR A 1 81 ? -11.078 -2.676 -5.496 1.00 91.44 81 THR A C 1
ATOM 684 O O . THR A 1 81 ? -9.855 -2.548 -5.388 1.00 91.44 81 THR A O 1
ATOM 687 N N . VAL A 1 82 ? -11.945 -1.904 -4.835 1.00 93.25 82 VAL A N 1
ATOM 688 C CA . VAL A 1 82 ? -11.551 -0.891 -3.854 1.00 93.25 82 VAL A CA 1
ATOM 689 C C . VAL A 1 82 ? -12.360 -1.043 -2.569 1.00 93.25 82 VAL A C 1
ATOM 691 O O . VAL A 1 82 ? -13.587 -1.122 -2.603 1.00 93.25 82 VAL A O 1
ATOM 694 N N . SER A 1 83 ? -11.666 -1.039 -1.435 1.00 93.19 83 SER A N 1
ATOM 695 C CA . SER A 1 83 ? -12.247 -1.122 -0.092 1.00 93.19 83 SER A CA 1
ATOM 696 C C . SER A 1 83 ? -11.611 -0.087 0.832 1.00 93.19 83 SER A C 1
ATOM 698 O O . SER A 1 83 ? -10.490 0.366 0.608 1.00 93.19 83 SER A O 1
ATOM 700 N N . LEU A 1 84 ? -12.318 0.304 1.894 1.00 93.06 84 LEU A N 1
ATOM 701 C CA . LEU A 1 84 ? -11.795 1.241 2.889 1.00 93.06 84 LEU A CA 1
ATOM 702 C C . LEU A 1 84 ? -11.137 0.472 4.040 1.00 93.06 84 LEU A C 1
ATOM 704 O O . LEU A 1 84 ? -11.832 -0.093 4.885 1.00 93.06 84 LEU A O 1
ATOM 708 N N . LEU A 1 85 ? -9.808 0.478 4.096 1.00 93.12 85 LEU A N 1
ATOM 709 C CA . LEU A 1 85 ? -9.045 -0.151 5.170 1.00 93.12 85 LEU A CA 1
ATOM 710 C C . LEU A 1 85 ? -8.844 0.843 6.318 1.00 93.12 85 LEU A C 1
ATOM 712 O O . LEU A 1 85 ? -8.310 1.933 6.118 1.00 93.12 85 LEU A O 1
ATOM 716 N N . LYS A 1 86 ? -9.256 0.453 7.527 1.00 92.06 86 LYS A N 1
ATOM 717 C CA . LYS A 1 86 ? -9.057 1.225 8.760 1.00 92.06 86 LYS A CA 1
ATOM 718 C C . LYS A 1 86 ? -8.165 0.442 9.712 1.00 92.06 86 LYS A C 1
ATOM 720 O O . LYS A 1 86 ? -8.526 -0.667 10.104 1.00 92.06 86 LYS A O 1
ATOM 725 N N . VAL A 1 87 ? -7.035 1.022 10.091 1.00 92.75 87 VAL A N 1
ATOM 726 C CA . VAL A 1 87 ? -6.045 0.391 10.975 1.00 92.75 87 VAL A CA 1
ATOM 727 C C . VAL A 1 87 ? -5.479 1.406 11.950 1.00 92.75 87 VAL A C 1
ATOM 729 O O . VAL A 1 87 ? -5.388 2.586 11.623 1.00 92.75 87 VAL A O 1
ATOM 732 N N . HIS A 1 88 ? -5.106 0.958 13.142 1.00 91.31 88 HIS A N 1
ATOM 733 C CA . HIS A 1 88 ? -4.429 1.819 14.104 1.00 91.31 88 HIS A CA 1
ATOM 734 C C . HIS A 1 88 ? -2.996 2.115 13.639 1.00 91.31 88 HIS A C 1
ATOM 736 O O . HIS A 1 88 ? -2.347 1.254 13.042 1.00 91.31 88 HIS A O 1
ATOM 742 N N . GLU A 1 89 ? -2.484 3.316 13.903 1.00 90.50 89 GLU A N 1
ATOM 743 C CA . GLU A 1 89 ? -1.185 3.770 13.395 1.00 90.50 89 GLU A CA 1
ATOM 744 C C . GLU A 1 89 ? 0.006 2.934 13.882 1.00 90.50 89 GLU A C 1
ATOM 746 O O . GLU A 1 89 ? 0.991 2.770 13.154 1.00 90.50 89 GLU A O 1
ATOM 751 N N . ASP A 1 90 ? -0.128 2.352 15.074 1.00 92.88 90 ASP A N 1
ATOM 752 C CA . ASP A 1 90 ? 0.863 1.476 15.709 1.00 92.88 90 ASP A CA 1
ATOM 753 C C . ASP A 1 90 ? 0.783 0.001 15.288 1.00 92.88 90 ASP A C 1
ATOM 755 O O . ASP A 1 90 ? 1.594 -0.817 15.729 1.00 92.88 90 ASP A O 1
ATOM 759 N N . GLU A 1 91 ? -0.175 -0.383 14.443 1.00 95.44 91 GLU A N 1
ATOM 760 C CA . GLU A 1 91 ? -0.242 -1.764 13.967 1.00 95.44 91 GLU A CA 1
ATOM 761 C C . GLU A 1 91 ? 0.945 -2.092 13.064 1.00 95.44 91 GLU A C 1
ATOM 763 O O . GLU A 1 91 ? 1.266 -1.354 12.132 1.00 95.44 91 GLU A O 1
ATOM 768 N N . LEU A 1 92 ? 1.589 -3.229 13.334 1.00 97.44 92 LEU A N 1
ATOM 769 C CA . LEU A 1 92 ? 2.686 -3.731 12.516 1.00 97.44 92 LEU A CA 1
ATOM 770 C C . LEU A 1 92 ? 2.192 -4.136 11.127 1.00 97.44 92 LEU A C 1
ATOM 772 O O . LEU A 1 92 ? 1.096 -4.679 10.975 1.00 97.44 92 LEU A O 1
ATOM 776 N N . LEU A 1 93 ? 3.044 -3.945 10.122 1.00 96.88 93 LEU A N 1
ATOM 777 C CA . LEU A 1 93 ? 2.715 -4.230 8.727 1.00 96.88 93 LEU A CA 1
ATOM 778 C C . LEU A 1 93 ? 2.133 -5.643 8.466 1.00 96.88 93 LEU A C 1
ATOM 780 O O . LEU A 1 93 ? 1.181 -5.719 7.690 1.00 96.88 93 LEU A O 1
ATOM 784 N N . PRO A 1 94 ? 2.607 -6.746 9.092 1.00 98.00 94 PRO A N 1
ATOM 785 C CA . PRO A 1 94 ? 2.002 -8.067 8.904 1.00 98.00 94 PRO A CA 1
ATOM 786 C C . PRO A 1 94 ? 0.537 -8.124 9.355 1.00 98.00 94 PRO A C 1
ATOM 788 O O . PRO A 1 94 ? -0.296 -8.675 8.650 1.00 98.00 94 PRO A O 1
ATOM 791 N N . ILE A 1 95 ? 0.198 -7.473 10.473 1.00 98.00 95 ILE A N 1
ATOM 792 C CA . ILE A 1 95 ? -1.181 -7.420 10.985 1.00 98.00 95 ILE A CA 1
ATOM 793 C C . ILE A 1 95 ? -2.078 -6.620 10.036 1.00 98.00 95 ILE A C 1
ATOM 795 O O . ILE A 1 95 ? -3.230 -6.978 9.793 1.00 98.00 95 ILE A O 1
ATOM 799 N N . VAL A 1 96 ? -1.546 -5.540 9.462 1.00 97.62 96 VAL A N 1
ATOM 800 C CA . VAL A 1 96 ? -2.261 -4.747 8.454 1.00 97.62 96 VAL A CA 1
ATOM 801 C C . VAL A 1 96 ? -2.461 -5.542 7.161 1.00 97.62 96 VAL A C 1
ATOM 803 O O . VAL A 1 96 ? -3.522 -5.430 6.547 1.00 97.62 96 VAL A O 1
ATOM 806 N N . LEU A 1 97 ? -1.485 -6.366 6.762 1.00 98.25 97 LEU A N 1
ATOM 807 C CA . LEU A 1 97 ? -1.615 -7.284 5.629 1.00 98.25 97 LEU A CA 1
ATOM 808 C C . LEU A 1 97 ? -2.713 -8.327 5.875 1.00 98.25 97 LEU A C 1
ATOM 810 O O . LEU A 1 97 ? -3.544 -8.512 4.988 1.00 98.25 97 LEU A O 1
ATOM 814 N N . ASP A 1 98 ? -2.765 -8.939 7.061 1.00 98.25 98 ASP A N 1
ATOM 815 C CA . ASP A 1 98 ? -3.818 -9.897 7.432 1.00 98.25 98 ASP A CA 1
ATOM 816 C C . ASP A 1 98 ? -5.210 -9.262 7.295 1.00 98.25 98 ASP A C 1
ATOM 818 O O . ASP A 1 98 ? -6.080 -9.783 6.597 1.00 98.25 98 ASP A O 1
ATOM 822 N N . LYS A 1 99 ? -5.397 -8.064 7.865 1.00 98.31 99 LYS A N 1
ATOM 823 C CA . LYS A 1 99 ? -6.659 -7.314 7.763 1.00 98.31 99 LYS A CA 1
ATOM 824 C C . LYS A 1 99 ? -7.020 -6.948 6.326 1.00 98.31 99 LYS A C 1
ATOM 826 O O . LYS A 1 99 ? -8.186 -7.021 5.951 1.00 98.31 99 LYS A O 1
ATOM 831 N N . ALA A 1 100 ? -6.043 -6.528 5.523 1.00 98.06 100 ALA A N 1
ATOM 832 C CA . ALA A 1 100 ? -6.253 -6.203 4.115 1.00 98.06 100 ALA A CA 1
ATOM 833 C C . ALA A 1 100 ? -6.667 -7.441 3.305 1.00 98.06 100 ALA A C 1
ATOM 835 O O . ALA A 1 100 ? -7.558 -7.358 2.461 1.00 98.06 100 ALA A O 1
ATOM 836 N N . TYR A 1 101 ? -6.037 -8.581 3.582 1.00 98.31 101 TYR A N 1
ATOM 837 C CA . TYR A 1 101 ? -6.326 -9.866 2.959 1.00 98.31 101 TYR A CA 1
ATOM 838 C C . TYR A 1 101 ? -7.734 -10.370 3.303 1.00 98.31 101 TYR A C 1
ATOM 840 O O . TYR A 1 101 ? -8.471 -10.776 2.402 1.00 98.31 101 TYR A O 1
ATOM 848 N N . GLU A 1 102 ? -8.132 -10.285 4.575 1.00 97.75 102 GLU A N 1
ATOM 849 C CA . GLU A 1 102 ? -9.490 -10.611 5.026 1.00 97.75 102 GLU A CA 1
ATOM 850 C C . GLU A 1 102 ? -10.533 -9.676 4.405 1.00 97.75 102 GLU A C 1
ATOM 852 O O . GLU A 1 102 ? -11.542 -10.143 3.883 1.00 97.75 102 GLU A O 1
ATOM 857 N N . LEU A 1 103 ? -10.270 -8.364 4.402 1.00 97.44 103 LEU A N 1
ATOM 858 C CA . LEU A 1 103 ? -11.170 -7.352 3.841 1.00 97.44 103 LEU A CA 1
ATOM 859 C C . LEU A 1 103 ? -11.414 -7.537 2.337 1.00 97.44 103 LEU A C 1
ATOM 861 O O . LEU A 1 103 ? -12.470 -7.155 1.838 1.00 97.44 103 LEU A O 1
ATOM 865 N N . MET A 1 104 ? -10.433 -8.084 1.618 1.00 96.25 104 MET A N 1
ATOM 866 C CA . MET A 1 104 ? -10.528 -8.378 0.187 1.00 96.25 104 MET A CA 1
ATOM 867 C C . MET A 1 104 ? -11.058 -9.784 -0.113 1.00 96.25 104 MET A C 1
ATOM 869 O O . MET A 1 104 ? -11.125 -10.148 -1.282 1.00 96.25 104 MET A O 1
ATOM 873 N N . GLU A 1 105 ? -11.415 -10.564 0.913 1.00 96.44 105 GLU A N 1
ATOM 874 C CA . GLU A 1 105 ? -12.012 -11.901 0.788 1.00 96.44 105 GLU A CA 1
ATOM 875 C C . GLU A 1 105 ? -11.210 -12.847 -0.130 1.00 96.44 105 GLU A C 1
ATOM 877 O O . GLU A 1 105 ? -11.755 -13.670 -0.864 1.00 96.44 105 GLU A O 1
ATOM 882 N N . LEU A 1 106 ? -9.875 -12.755 -0.083 1.00 95.69 106 LEU A N 1
ATOM 883 C CA . LEU A 1 106 ? -9.009 -13.519 -0.989 1.00 95.69 106 LEU A CA 1
ATOM 884 C C . LEU A 1 106 ? -8.955 -15.019 -0.665 1.00 95.69 106 LEU A C 1
ATOM 886 O O . LEU A 1 106 ? -8.595 -15.824 -1.529 1.00 95.69 106 LEU A O 1
ATOM 890 N N . ALA A 1 107 ? -9.317 -15.418 0.556 1.00 94.31 107 ALA A N 1
ATOM 891 C CA . ALA A 1 107 ? -9.435 -16.821 0.931 1.00 94.31 107 ALA A CA 1
ATOM 892 C C . ALA A 1 107 ? -10.733 -17.438 0.371 1.00 94.31 107 ALA A C 1
ATOM 894 O O . ALA A 1 107 ? -11.786 -16.815 0.456 1.00 94.31 107 ALA A O 1
ATOM 895 N N . PRO A 1 108 ? -10.711 -18.691 -0.123 1.00 93.94 108 PRO A N 1
ATOM 896 C CA . PRO A 1 108 ? -9.568 -19.604 -0.224 1.00 93.94 108 PRO A CA 1
ATOM 897 C C . PRO A 1 108 ? -8.805 -19.494 -1.561 1.00 93.94 108 PRO A C 1
ATOM 899 O O . PRO A 1 108 ? -7.994 -20.362 -1.876 1.00 93.94 108 PRO A O 1
ATOM 902 N N . HIS A 1 109 ? -9.097 -18.487 -2.386 1.00 94.06 109 HIS A N 1
ATOM 903 C CA . HIS A 1 109 ? -8.644 -18.393 -3.776 1.00 94.06 109 HIS A CA 1
ATOM 904 C C . HIS A 1 109 ? -7.131 -18.187 -3.926 1.00 94.06 109 HIS A C 1
ATOM 906 O O . HIS A 1 109 ? -6.518 -18.746 -4.840 1.00 94.06 109 HIS A O 1
ATOM 912 N N . VAL A 1 110 ? -6.519 -17.394 -3.048 1.00 94.75 110 VAL A N 1
ATOM 913 C CA . VAL A 1 110 ? -5.085 -17.078 -3.072 1.00 94.75 110 VAL A CA 1
ATOM 914 C C . VAL A 1 110 ? -4.553 -17.129 -1.646 1.00 94.75 110 VAL A C 1
ATOM 916 O O . VAL A 1 110 ? -5.144 -16.482 -0.801 1.00 94.75 110 VAL A O 1
ATOM 919 N N . PRO A 1 111 ? -3.455 -17.845 -1.355 1.00 95.62 111 PRO A N 1
ATOM 920 C CA . PRO A 1 111 ? -2.870 -17.871 -0.017 1.00 95.62 111 PRO A CA 1
ATOM 921 C C . PRO A 1 111 ? -2.160 -16.547 0.311 1.00 95.62 111 PRO A C 1
ATOM 923 O O . PRO A 1 111 ? -1.584 -15.915 -0.579 1.00 95.62 111 PRO A O 1
ATOM 926 N N . ILE A 1 112 ? -2.168 -16.135 1.581 1.00 96.25 112 ILE A N 1
ATOM 927 C CA . ILE A 1 112 ? -1.639 -14.831 2.014 1.00 96.25 112 ILE A CA 1
ATOM 928 C C . ILE A 1 112 ? -0.138 -14.663 1.744 1.00 96.25 112 ILE A C 1
ATOM 930 O O . ILE A 1 112 ? 0.323 -13.556 1.490 1.00 96.25 112 ILE A O 1
ATOM 934 N N . GLU A 1 113 ? 0.627 -15.753 1.691 1.00 94.31 113 GLU A N 1
ATOM 935 C CA . GLU A 1 113 ? 2.060 -15.750 1.368 1.00 94.31 113 GLU A CA 1
ATOM 936 C C . GLU A 1 113 ? 2.339 -15.276 -0.067 1.00 94.31 113 GLU A C 1
ATOM 938 O O . GLU A 1 113 ? 3.467 -14.914 -0.404 1.00 94.31 113 GLU A O 1
ATOM 943 N N . ARG A 1 114 ? 1.313 -15.277 -0.927 1.00 95.50 114 ARG A N 1
ATOM 944 C CA . ARG A 1 114 ? 1.359 -14.722 -2.285 1.00 95.50 114 ARG A CA 1
ATOM 945 C C . ARG A 1 114 ? 0.848 -13.287 -2.352 1.00 95.50 114 ARG A C 1
ATOM 947 O O . ARG A 1 114 ? 0.704 -12.763 -3.455 1.00 95.50 114 ARG A O 1
ATOM 954 N N . CYS A 1 115 ? 0.598 -12.653 -1.214 1.00 96.69 115 CYS A N 1
ATOM 955 C CA . CYS A 1 115 ? 0.103 -11.293 -1.121 1.00 96.69 115 CYS A CA 1
ATOM 956 C C . CYS A 1 115 ? 1.134 -10.393 -0.436 1.00 96.69 115 CYS A C 1
ATOM 958 O O . CYS A 1 115 ? 1.859 -10.813 0.464 1.00 96.69 115 CYS A O 1
ATOM 960 N N . ARG A 1 116 ? 1.186 -9.127 -0.846 1.00 97.12 116 ARG A N 1
ATOM 961 C CA . ARG A 1 116 ? 1.902 -8.084 -0.106 1.00 97.12 116 ARG A CA 1
ATOM 962 C C . ARG A 1 116 ? 1.204 -6.744 -0.252 1.00 97.12 116 ARG A C 1
ATOM 964 O O . ARG A 1 116 ? 0.489 -6.511 -1.225 1.00 97.12 116 ARG A O 1
ATOM 971 N N . LEU A 1 117 ? 1.468 -5.848 0.690 1.00 97.00 117 LEU A N 1
ATOM 972 C CA . LEU A 1 117 ? 1.045 -4.460 0.578 1.00 97.00 117 LEU A CA 1
ATOM 973 C C . LEU A 1 117 ? 2.073 -3.642 -0.202 1.00 97.00 117 LEU A C 1
ATOM 975 O O . LEU A 1 117 ? 3.283 -3.867 -0.128 1.00 97.00 117 LEU A O 1
ATOM 979 N N . ALA A 1 118 ? 1.574 -2.658 -0.934 1.00 94.56 118 ALA A N 1
ATOM 980 C CA . ALA A 1 118 ? 2.384 -1.698 -1.654 1.00 94.56 118 ALA A CA 1
ATOM 981 C C . ALA A 1 118 ? 1.739 -0.309 -1.612 1.00 94.56 118 ALA A C 1
ATOM 983 O O . ALA A 1 118 ? 0.517 -0.170 -1.553 1.00 94.56 118 ALA A O 1
ATOM 984 N N . LYS A 1 119 ? 2.563 0.734 -1.668 1.00 91.50 119 LYS A N 1
ATOM 985 C CA . LYS A 1 119 ? 2.123 2.111 -1.884 1.00 91.50 119 LYS A CA 1
ATOM 986 C C . LYS A 1 119 ? 1.622 2.255 -3.316 1.00 91.50 119 LYS A C 1
ATOM 988 O O . LYS A 1 119 ? 2.342 1.895 -4.247 1.00 91.50 119 LYS A O 1
ATOM 993 N N . TYR A 1 120 ? 0.441 2.827 -3.494 1.00 87.62 120 TYR A N 1
ATOM 994 C CA . TYR A 1 120 ? -0.228 2.942 -4.787 1.00 87.62 120 TYR A CA 1
ATOM 995 C C . TYR A 1 120 ? -0.478 4.395 -5.166 1.00 87.62 120 TYR A C 1
ATOM 997 O O . TYR A 1 120 ? -1.128 5.131 -4.419 1.00 87.62 120 TYR A O 1
ATOM 1005 N N . ASP A 1 121 ? 0.020 4.807 -6.328 1.00 80.94 121 ASP A N 1
ATOM 1006 C CA . ASP A 1 121 ? -0.373 6.076 -6.924 1.00 80.94 121 ASP A CA 1
ATOM 1007 C C . ASP A 1 121 ? -1.778 5.948 -7.504 1.00 80.94 121 ASP A C 1
ATOM 1009 O O . ASP A 1 121 ? -1.995 5.225 -8.473 1.00 80.94 121 ASP A O 1
ATOM 1013 N N . ILE A 1 122 ? -2.737 6.650 -6.907 1.00 77.81 122 ILE A N 1
ATOM 1014 C CA . ILE A 1 122 ? -4.130 6.599 -7.360 1.00 77.81 122 ILE A CA 1
ATOM 1015 C C . ILE A 1 122 ? -4.292 7.333 -8.695 1.00 77.81 122 ILE A C 1
ATOM 1017 O O . ILE A 1 122 ? -5.137 6.952 -9.496 1.00 77.81 122 ILE A O 1
ATOM 1021 N N . ARG A 1 123 ? -3.513 8.395 -8.939 1.00 74.12 123 ARG A N 1
ATOM 1022 C CA . ARG A 1 123 ? -3.663 9.222 -10.143 1.00 74.12 123 ARG A CA 1
ATOM 1023 C C . ARG A 1 123 ? -3.064 8.532 -11.357 1.00 74.12 123 ARG A C 1
ATOM 1025 O O . ARG A 1 123 ? -3.657 8.573 -12.428 1.00 74.12 123 ARG A O 1
ATOM 1032 N N . ASP A 1 124 ? -1.882 7.960 -11.171 1.00 72.75 124 ASP A N 1
ATOM 1033 C CA . ASP A 1 124 ? -1.119 7.350 -12.257 1.00 72.75 124 ASP A CA 1
ATOM 1034 C C . ASP A 1 124 ? -1.363 5.829 -12.356 1.00 72.75 124 ASP A C 1
ATOM 1036 O O . ASP A 1 124 ? -0.849 5.187 -13.268 1.00 72.75 124 ASP A O 1
ATOM 1040 N N . GLU A 1 125 ? -2.170 5.268 -11.445 1.00 79.06 125 GLU A N 1
ATOM 1041 C CA . GLU A 1 125 ? -2.578 3.856 -11.373 1.00 79.06 125 GLU A CA 1
ATOM 1042 C C . GLU A 1 125 ? -1.397 2.871 -11.351 1.00 79.06 125 GLU A C 1
ATOM 1044 O O . GLU A 1 125 ? -1.384 1.829 -12.012 1.00 79.06 125 GLU A O 1
ATOM 1049 N N . VAL A 1 126 ? -0.364 3.200 -10.572 1.00 79.81 126 VAL A N 1
ATOM 1050 C CA . VAL A 1 126 ? 0.867 2.403 -10.483 1.00 79.81 126 VAL A CA 1
ATOM 1051 C C . VAL A 1 126 ? 1.283 2.105 -9.050 1.00 79.81 126 VAL A C 1
ATOM 1053 O O . VAL A 1 126 ? 1.058 2.877 -8.118 1.00 79.81 126 VAL A O 1
ATOM 1056 N N . ILE A 1 127 ? 1.995 0.991 -8.877 1.00 87.94 127 ILE A N 1
ATOM 1057 C CA . ILE A 1 127 ? 2.700 0.707 -7.629 1.00 87.94 127 ILE A CA 1
ATOM 1058 C C . ILE A 1 127 ? 3.913 1.637 -7.514 1.00 87.94 127 ILE A C 1
ATOM 1060 O O . ILE A 1 127 ? 4.832 1.605 -8.338 1.00 87.94 127 ILE A O 1
ATOM 1064 N N . ASN A 1 128 ? 3.916 2.444 -6.455 1.00 85.00 128 ASN A N 1
ATOM 1065 C CA . ASN A 1 128 ? 4.984 3.376 -6.120 1.00 85.00 128 ASN A CA 1
ATOM 1066 C C . ASN A 1 128 ? 6.109 2.718 -5.321 1.00 85.00 128 ASN A C 1
ATOM 1068 O O . ASN A 1 128 ? 7.270 3.019 -5.580 1.00 85.00 128 ASN A O 1
ATOM 1072 N N . GLN A 1 129 ? 5.786 1.837 -4.374 1.00 89.62 129 GLN A N 1
ATOM 1073 C CA . GLN A 1 129 ? 6.766 1.190 -3.498 1.00 89.62 129 GLN A CA 1
ATOM 1074 C C . GLN A 1 129 ? 6.201 -0.114 -2.930 1.00 89.62 129 GLN A C 1
ATOM 1076 O O . GLN A 1 129 ? 5.064 -0.126 -2.471 1.00 89.62 129 GLN A O 1
ATOM 1081 N N . SER A 1 130 ? 6.991 -1.187 -2.896 1.00 93.38 130 SER A N 1
ATOM 1082 C CA . SER A 1 130 ? 6.624 -2.434 -2.223 1.00 93.38 130 SER A CA 1
ATOM 1083 C C . SER A 1 130 ? 6.944 -2.371 -0.733 1.00 93.38 130 SER A C 1
ATOM 1085 O O . SER A 1 130 ? 8.010 -1.895 -0.331 1.00 93.38 130 SER A O 1
ATOM 1087 N N 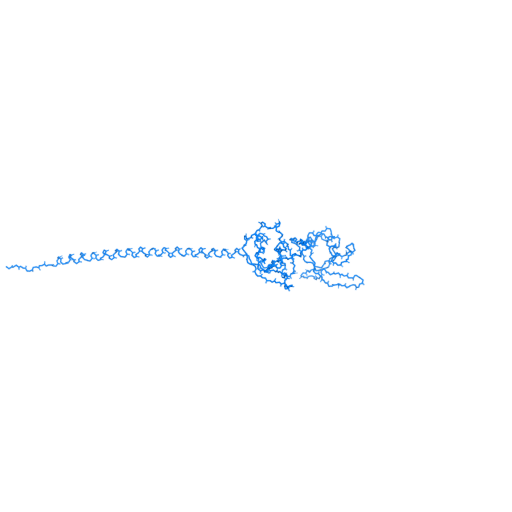. PHE A 1 131 ? 6.031 -2.878 0.095 1.00 94.31 131 PHE A N 1
ATOM 1088 C CA . PHE A 1 131 ? 6.241 -3.038 1.532 1.00 94.31 131 PHE A CA 1
ATOM 1089 C C . PHE A 1 131 ? 6.552 -4.502 1.843 1.00 94.31 131 PHE A C 1
ATOM 1091 O O . PHE A 1 131 ? 5.740 -5.244 2.392 1.00 94.31 131 PHE A O 1
ATOM 1098 N N . ASP A 1 132 ? 7.744 -4.929 1.432 1.00 93.88 132 ASP A N 1
ATOM 1099 C CA . ASP A 1 132 ? 8.221 -6.297 1.633 1.00 93.88 132 ASP A CA 1
ATOM 1100 C C . ASP A 1 132 ? 8.436 -6.587 3.135 1.00 93.88 132 ASP A C 1
ATOM 1102 O O . ASP A 1 132 ? 9.070 -5.804 3.850 1.00 93.88 132 ASP A O 1
ATOM 1106 N N . LEU A 1 133 ? 7.882 -7.696 3.640 1.00 93.69 133 LEU A N 1
ATOM 1107 C CA . LEU A 1 133 ? 7.846 -7.989 5.083 1.00 93.69 133 LEU A CA 1
ATOM 1108 C C . LEU A 1 133 ? 9.234 -8.221 5.700 1.00 93.69 133 LEU A C 1
ATOM 1110 O O . LEU A 1 133 ? 9.432 -7.929 6.877 1.00 93.69 133 LEU A O 1
ATOM 1114 N N . ASP A 1 134 ? 10.204 -8.700 4.924 1.00 93.12 134 ASP A N 1
ATOM 1115 C CA . ASP A 1 134 ? 11.598 -8.862 5.358 1.00 93.12 134 ASP A CA 1
ATOM 1116 C C . ASP A 1 134 ? 12.248 -7.520 5.727 1.00 93.12 134 ASP A C 1
ATOM 1118 O O . ASP A 1 134 ? 13.053 -7.444 6.657 1.00 93.12 134 ASP A O 1
ATOM 1122 N N . LYS A 1 135 ? 11.864 -6.446 5.031 1.00 92.81 135 LYS A N 1
ATOM 1123 C CA . LYS A 1 135 ? 12.372 -5.093 5.256 1.00 92.81 135 LYS A CA 1
ATOM 1124 C C . LYS A 1 135 ? 11.482 -4.268 6.183 1.00 92.81 135 LYS A C 1
ATOM 1126 O O . LYS A 1 135 ? 12.009 -3.542 7.019 1.00 92.81 135 LYS A O 1
ATOM 1131 N N . PHE A 1 136 ? 10.163 -4.352 6.034 1.00 94.38 136 PHE A N 1
ATOM 1132 C CA . PHE A 1 136 ? 9.206 -3.456 6.696 1.00 94.38 136 PHE A CA 1
ATOM 1133 C C . PHE A 1 136 ? 8.354 -4.142 7.771 1.00 94.38 136 PHE A C 1
ATOM 1135 O O . PHE A 1 136 ? 7.661 -3.459 8.514 1.00 94.38 136 PHE A O 1
ATOM 1142 N N . GLY A 1 137 ? 8.405 -5.470 7.910 1.00 94.56 137 GLY A N 1
ATOM 1143 C CA . GLY A 1 137 ? 7.506 -6.219 8.798 1.00 94.56 137 GLY A CA 1
ATOM 1144 C C . GLY A 1 137 ? 7.623 -5.875 10.289 1.00 94.56 137 GLY A C 1
ATOM 1145 O O . GLY A 1 137 ? 6.697 -6.132 11.051 1.00 94.56 137 GLY A O 1
ATOM 1146 N N . HIS A 1 138 ? 8.741 -5.279 10.707 1.00 96.12 138 HIS A N 1
ATOM 1147 C CA . HIS A 1 138 ? 8.970 -4.824 12.082 1.00 96.12 138 HIS A CA 1
ATOM 1148 C C . HIS A 1 138 ? 8.483 -3.391 12.345 1.00 96.12 138 HIS A C 1
ATOM 1150 O O . HIS A 1 138 ? 8.532 -2.938 13.487 1.00 96.12 138 HIS A O 1
ATOM 1156 N N . LEU A 1 139 ? 8.063 -2.669 11.303 1.00 95.94 139 LEU A N 1
ATOM 1157 C CA . LEU A 1 139 ? 7.603 -1.289 11.392 1.00 95.94 139 LEU A CA 1
ATOM 1158 C C . LEU A 1 139 ? 6.084 -1.235 11.534 1.00 95.94 139 LEU A C 1
ATOM 1160 O O . LEU A 1 139 ? 5.354 -2.087 11.014 1.00 95.94 139 LEU A O 1
ATOM 1164 N N . THR A 1 140 ? 5.611 -0.188 12.204 1.00 95.25 140 THR A N 1
ATOM 1165 C CA . THR A 1 140 ? 4.184 0.136 12.232 1.00 95.25 140 THR A CA 1
ATOM 1166 C C . THR A 1 140 ? 3.735 0.704 10.887 1.00 95.25 140 THR A C 1
ATOM 1168 O O . THR A 1 140 ? 4.554 1.164 10.076 1.00 95.25 140 THR A O 1
ATOM 1171 N N . ILE A 1 141 ? 2.431 0.701 10.621 1.00 92.75 141 ILE A N 1
ATOM 1172 C CA . ILE A 1 141 ? 1.898 1.259 9.379 1.00 92.75 141 ILE A CA 1
ATOM 1173 C C . ILE A 1 141 ? 2.206 2.750 9.268 1.00 92.75 141 ILE A C 1
ATOM 1175 O O . ILE A 1 141 ? 2.638 3.184 8.201 1.00 92.75 141 ILE A O 1
ATOM 1179 N N . ALA A 1 142 ? 2.119 3.519 10.360 1.00 89.94 142 ALA A N 1
ATOM 1180 C CA . ALA A 1 142 ? 2.495 4.931 10.335 1.00 89.94 142 ALA A CA 1
ATOM 1181 C C . ALA A 1 142 ? 3.984 5.153 10.058 1.00 89.94 142 ALA A C 1
ATOM 1183 O O . ALA A 1 142 ? 4.330 6.069 9.311 1.00 89.94 142 ALA A O 1
ATOM 1184 N N . GLN A 1 143 ? 4.869 4.317 10.605 1.00 91.12 143 GLN A N 1
ATOM 1185 C CA . GLN A 1 143 ? 6.298 4.381 10.282 1.00 91.12 143 GLN A CA 1
ATOM 1186 C C . GLN A 1 143 ? 6.564 4.021 8.817 1.00 91.12 143 GLN A C 1
ATOM 1188 O O . GLN A 1 143 ? 7.399 4.650 8.171 1.00 91.12 143 GLN A O 1
ATOM 1193 N N . THR A 1 144 ? 5.834 3.039 8.286 1.00 90.38 144 THR A N 1
ATOM 1194 C CA . THR A 1 144 ? 5.987 2.554 6.909 1.00 90.38 144 THR A CA 1
ATOM 1195 C C . THR A 1 144 ? 5.536 3.594 5.885 1.00 90.38 144 THR A C 1
ATOM 1197 O O . THR A 1 144 ? 6.219 3.809 4.885 1.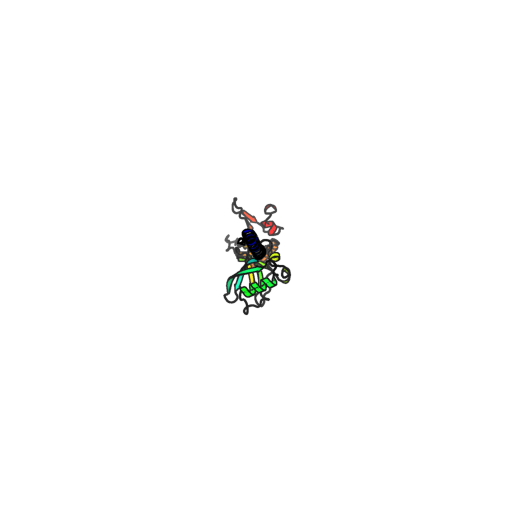00 90.38 144 THR A O 1
ATOM 1200 N N . VAL A 1 145 ? 4.407 4.266 6.127 1.00 85.38 145 VAL A N 1
ATOM 1201 C CA . VAL A 1 145 ? 3.855 5.259 5.190 1.00 85.38 145 VAL A CA 1
ATOM 1202 C C . VAL A 1 145 ? 4.398 6.680 5.397 1.00 85.38 145 VAL A C 1
ATOM 1204 O O . VAL A 1 145 ? 4.302 7.521 4.499 1.00 85.38 145 VAL A O 1
ATOM 1207 N N . GLY A 1 146 ? 4.989 6.950 6.563 1.00 79.94 146 GLY A N 1
ATOM 1208 C CA . GLY A 1 146 ? 5.553 8.245 6.934 1.00 79.94 146 GLY A CA 1
ATOM 1209 C C . GLY A 1 146 ? 4.503 9.328 7.214 1.00 79.94 146 GLY A C 1
ATOM 1210 O O . GLY A 1 146 ? 3.326 9.062 7.445 1.00 79.94 146 GLY A O 1
ATOM 1211 N N . ALA A 1 147 ? 4.932 10.595 7.185 1.00 64.38 147 ALA A N 1
ATOM 1212 C CA . ALA A 1 147 ? 4.083 11.755 7.496 1.00 64.38 147 ALA A CA 1
ATOM 1213 C C . ALA A 1 147 ? 2.972 12.027 6.461 1.00 64.38 147 ALA A C 1
ATOM 1215 O O . ALA A 1 147 ? 2.106 12.871 6.690 1.00 64.38 147 ALA A O 1
ATOM 1216 N N . ALA A 1 148 ? 2.967 11.317 5.330 1.00 60.19 148 ALA A N 1
ATOM 1217 C CA . ALA A 1 148 ? 1.933 11.411 4.306 1.00 60.19 148 ALA A CA 1
ATOM 1218 C C . ALA A 1 148 ? 0.670 10.638 4.735 1.00 60.19 148 ALA A C 1
ATOM 1220 O O . ALA A 1 148 ? 0.169 9.778 4.022 1.00 60.19 148 ALA A O 1
ATOM 1221 N N . ARG A 1 149 ? 0.153 10.935 5.931 1.00 54.28 149 ARG A N 1
ATOM 1222 C CA . ARG A 1 149 ? -0.972 10.217 6.543 1.00 54.28 149 ARG A CA 1
ATOM 1223 C C . ARG A 1 149 ? -2.305 10.443 5.810 1.00 54.28 149 ARG A C 1
ATOM 1225 O O . ARG A 1 149 ? -3.265 9.740 6.089 1.00 54.28 149 ARG A O 1
ATOM 1232 N N . TYR A 1 150 ? -2.373 11.397 4.871 1.00 52.56 150 TYR A N 1
ATOM 1233 C CA . TYR A 1 150 ? -3.640 11.853 4.304 1.00 52.56 150 TYR A CA 1
ATOM 1234 C C . TYR A 1 150 ? -3.556 12.266 2.814 1.00 52.56 150 TYR A C 1
ATOM 1236 O O . TYR A 1 150 ? -2.812 13.168 2.433 1.00 52.56 150 TYR A O 1
ATOM 1244 N N . TYR A 1 151 ? -4.398 11.613 2.001 1.00 54.12 151 TYR A N 1
ATOM 1245 C CA . TYR A 1 151 ? -4.917 11.999 0.671 1.00 54.12 151 TYR A CA 1
ATOM 1246 C C . TYR A 1 151 ? -4.062 11.875 -0.605 1.00 54.12 151 TYR A C 1
ATOM 1248 O O . TYR A 1 151 ? -4.620 12.103 -1.677 1.00 54.12 151 TYR A O 1
ATOM 1256 N N . SER A 1 152 ? -2.780 11.493 -0.576 1.00 62.62 152 SER A N 1
ATOM 1257 C CA . SER A 1 152 ? -1.974 11.448 -1.820 1.00 62.62 152 SER A CA 1
ATOM 1258 C C . SER A 1 152 ? -1.720 10.061 -2.419 1.00 62.62 152 SER A C 1
ATOM 1260 O O . SER A 1 152 ? -1.264 9.984 -3.557 1.00 62.62 152 SER A O 1
ATOM 1262 N N . PHE A 1 153 ? -2.008 8.971 -1.705 1.00 76.75 153 PHE A N 1
ATOM 1263 C CA . PHE A 1 153 ? -1.809 7.605 -2.204 1.00 76.75 153 PHE A CA 1
ATOM 1264 C C . PHE A 1 153 ? -2.776 6.615 -1.538 1.00 76.75 153 PHE A C 1
ATOM 1266 O O . PHE A 1 153 ? -3.349 6.899 -0.484 1.00 76.75 153 PHE A O 1
ATOM 1273 N N . GLY A 1 154 ? -2.955 5.453 -2.165 1.00 89.00 154 GLY A N 1
ATOM 1274 C CA . GLY A 1 154 ? -3.687 4.309 -1.618 1.00 89.00 154 GLY A CA 1
ATOM 1275 C C . GLY A 1 154 ? -2.750 3.158 -1.260 1.00 89.00 154 GLY A C 1
ATOM 1276 O O . GLY A 1 154 ? -1.552 3.202 -1.544 1.00 89.00 154 GLY A O 1
ATOM 1277 N N . LEU A 1 155 ? -3.294 2.102 -0.666 1.00 93.94 155 LEU A N 1
ATOM 1278 C CA . LEU A 1 155 ? -2.590 0.828 -0.539 1.00 93.94 155 LEU A CA 1
ATOM 1279 C C . LEU A 1 155 ? -3.044 -0.114 -1.650 1.00 93.94 155 LEU A C 1
ATOM 1281 O O . LEU A 1 155 ? -4.222 -0.147 -1.985 1.00 93.94 155 LEU A O 1
ATOM 1285 N N . PHE A 1 156 ? -2.127 -0.895 -2.204 1.00 95.19 156 PHE A N 1
ATOM 1286 C CA . PHE A 1 156 ? -2.432 -1.961 -3.150 1.00 95.19 156 PHE A CA 1
ATOM 1287 C C . PHE A 1 156 ? -2.084 -3.305 -2.518 1.00 95.19 156 PHE A C 1
ATOM 1289 O O . PHE A 1 156 ? -0.959 -3.493 -2.051 1.00 95.19 156 PHE A O 1
ATOM 1296 N N . LEU A 1 157 ? -3.042 -4.227 -2.500 1.00 97.38 157 LEU A N 1
ATOM 1297 C CA . LEU A 1 157 ? -2.827 -5.620 -2.141 1.00 97.38 157 LEU A CA 1
ATOM 1298 C C . LEU A 1 157 ? -2.424 -6.378 -3.406 1.00 97.38 157 LEU A C 1
ATOM 1300 O O . LEU A 1 157 ? -3.263 -6.813 -4.198 1.00 97.38 157 LEU A O 1
ATOM 1304 N N . GLU A 1 158 ? -1.117 -6.475 -3.622 1.00 96.75 158 GLU A N 1
ATOM 1305 C CA . GLU A 1 158 ? -0.550 -7.122 -4.797 1.00 96.75 158 GLU A CA 1
ATOM 1306 C C . GLU A 1 158 ? -0.545 -8.636 -4.618 1.00 96.75 158 GLU A C 1
ATOM 1308 O O . GLU A 1 158 ? -0.022 -9.148 -3.629 1.00 96.75 158 GLU A O 1
ATOM 1313 N N . ILE A 1 159 ? -1.078 -9.342 -5.615 1.00 95.31 159 ILE A N 1
ATOM 1314 C CA . ILE A 1 159 ? -1.092 -10.802 -5.669 1.00 95.31 159 ILE A CA 1
ATOM 1315 C C . ILE A 1 159 ? -0.019 -11.274 -6.649 1.00 95.31 159 ILE A C 1
ATOM 1317 O O . ILE A 1 159 ? -0.092 -11.010 -7.851 1.00 95.31 159 ILE A O 1
ATOM 1321 N N . CYS A 1 160 ? 0.957 -12.028 -6.155 1.00 93.69 160 CYS A N 1
ATOM 1322 C CA . CYS A 1 160 ? 1.948 -12.686 -6.995 1.00 93.69 160 CYS A CA 1
ATOM 1323 C C . CYS A 1 160 ? 1.366 -13.957 -7.623 1.00 93.69 160 CYS A C 1
ATOM 1325 O O . CYS A 1 160 ? 0.674 -14.738 -6.959 1.00 93.69 160 CYS A O 1
ATOM 1327 N N . LYS A 1 161 ? 1.654 -14.220 -8.901 1.00 88.38 161 LYS A N 1
ATOM 1328 C CA . LYS A 1 161 ? 1.255 -15.468 -9.572 1.00 88.38 161 LYS A CA 1
ATOM 1329 C C . LYS A 1 161 ? 2.025 -16.662 -9.000 1.00 88.38 161 LYS A C 1
ATOM 1331 O O . LYS A 1 161 ? 3.144 -16.517 -8.532 1.00 88.38 161 LYS A O 1
ATOM 1336 N N . ALA A 1 162 ? 1.432 -17.857 -9.058 1.00 81.81 162 ALA A N 1
ATOM 1337 C CA . ALA A 1 162 ? 1.897 -19.055 -8.340 1.00 81.81 162 ALA A CA 1
ATOM 1338 C C . ALA A 1 162 ? 3.334 -19.531 -8.659 1.00 81.81 162 ALA A C 1
ATOM 1340 O O . ALA A 1 162 ? 3.841 -20.386 -7.946 1.00 81.81 162 ALA A O 1
ATOM 1341 N N . ASN A 1 163 ? 3.986 -18.982 -9.688 1.00 84.00 163 ASN A N 1
ATOM 1342 C CA . ASN A 1 163 ? 5.347 -19.336 -10.107 1.00 84.00 163 ASN A CA 1
ATOM 1343 C C . ASN A 1 163 ? 6.230 -18.106 -10.373 1.00 84.00 163 ASN A C 1
ATOM 1345 O O . ASN A 1 163 ? 7.278 -18.221 -11.004 1.00 84.00 163 ASN A O 1
ATOM 1349 N N . GLU A 1 164 ? 5.782 -16.924 -9.962 1.00 89.06 164 GLU A N 1
ATOM 1350 C CA . GLU A 1 164 ? 6.528 -15.686 -10.148 1.00 89.06 164 GLU A CA 1
ATOM 1351 C C . GLU A 1 164 ? 7.103 -15.226 -8.810 1.00 89.06 164 GLU A C 1
ATOM 1353 O O . GLU A 1 164 ? 6.663 -15.633 -7.735 1.00 89.06 164 GLU A O 1
ATOM 1358 N N . THR A 1 165 ? 8.122 -14.379 -8.880 1.00 88.12 165 THR A N 1
ATOM 1359 C CA . THR A 1 165 ? 8.595 -13.621 -7.727 1.00 88.12 165 THR A CA 1
ATOM 1360 C C . THR A 1 165 ? 8.049 -12.214 -7.827 1.00 88.12 165 THR A C 1
ATOM 1362 O O . THR A 1 165 ? 7.997 -11.643 -8.918 1.00 88.12 165 THR A O 1
ATOM 1365 N N . PHE A 1 166 ? 7.708 -11.623 -6.691 1.00 89.88 166 PHE A N 1
ATOM 1366 C CA . PHE A 1 166 ? 7.332 -10.223 -6.653 1.00 89.88 166 PHE A CA 1
ATOM 1367 C C . PHE A 1 166 ? 8.395 -9.332 -7.310 1.00 89.88 166 PHE A C 1
ATOM 1369 O O . PHE A 1 166 ? 9.584 -9.410 -6.990 1.00 89.88 166 PHE A O 1
ATOM 1376 N N . LYS A 1 167 ? 7.960 -8.440 -8.205 1.00 87.31 167 LYS A N 1
ATOM 1377 C CA . LYS A 1 167 ? 8.837 -7.400 -8.752 1.00 87.31 167 LYS A CA 1
ATOM 1378 C C . LYS A 1 167 ? 9.210 -6.432 -7.632 1.00 87.31 167 LYS A C 1
ATOM 1380 O O . LYS A 1 167 ? 8.347 -6.004 -6.879 1.00 87.31 167 LYS A O 1
ATOM 1385 N N . LYS A 1 168 ? 10.473 -6.051 -7.487 1.00 87.62 168 LYS A N 1
ATOM 1386 C CA . LYS A 1 168 ? 10.853 -5.090 -6.442 1.00 87.62 168 LYS A CA 1
ATOM 1387 C C . LYS A 1 168 ? 10.480 -3.666 -6.860 1.00 87.62 168 LYS A C 1
ATOM 1389 O O . LYS A 1 168 ? 10.844 -3.254 -7.959 1.00 87.62 168 LYS A O 1
ATOM 1394 N N . TYR A 1 169 ? 9.796 -2.925 -5.987 1.00 88.19 169 TYR A N 1
ATOM 1395 C CA . TYR A 1 169 ? 9.465 -1.515 -6.207 1.00 88.19 169 TYR A CA 1
ATOM 1396 C C . TYR A 1 169 ? 10.074 -0.680 -5.083 1.00 88.19 169 TYR A C 1
ATOM 1398 O O . TYR A 1 169 ? 9.602 -0.709 -3.947 1.00 88.19 169 TYR A O 1
ATOM 1406 N N . ASN A 1 170 ? 11.144 0.054 -5.379 1.00 84.88 170 ASN A N 1
ATOM 1407 C CA . ASN A 1 170 ? 11.765 0.924 -4.384 1.00 84.88 170 ASN A CA 1
ATOM 1408 C C . ASN A 1 170 ? 10.982 2.234 -4.248 1.00 84.88 170 ASN A C 1
ATOM 1410 O O . ASN A 1 170 ? 10.259 2.634 -5.159 1.00 84.88 170 ASN A O 1
ATOM 1414 N N . ASP A 1 171 ? 11.133 2.907 -3.108 1.00 81.06 171 ASP A N 1
ATOM 1415 C CA . ASP A 1 171 ? 10.579 4.250 -2.961 1.00 81.06 171 ASP A CA 1
ATOM 1416 C C . ASP A 1 171 ? 11.241 5.218 -3.947 1.00 81.06 171 ASP A C 1
ATOM 1418 O O . ASP A 1 171 ? 12.417 5.078 -4.289 1.00 81.06 171 ASP A O 1
ATOM 1422 N N . GLY A 1 172 ? 10.480 6.215 -4.388 1.00 71.62 172 GLY A N 1
ATOM 1423 C CA . GLY A 1 172 ? 10.972 7.240 -5.299 1.00 71.62 172 GLY A CA 1
ATOM 1424 C C . GLY A 1 172 ? 11.043 6.826 -6.768 1.00 71.62 172 GLY A C 1
ATOM 1425 O O . GLY A 1 172 ? 11.617 7.573 -7.556 1.00 71.62 172 GLY A O 1
ATOM 1426 N N . GLY A 1 173 ? 10.455 5.700 -7.179 1.00 77.38 173 GLY A N 1
ATOM 1427 C CA . GLY A 1 173 ? 10.247 5.480 -8.608 1.00 77.38 173 GLY A CA 1
ATOM 1428 C C . GLY A 1 173 ? 9.219 6.441 -9.199 1.00 77.38 173 GLY A C 1
ATOM 1429 O O . GLY A 1 173 ? 8.481 7.139 -8.503 1.00 77.38 173 GLY A O 1
ATOM 1430 N N . ILE A 1 174 ? 9.233 6.509 -10.517 1.00 76.75 174 ILE A N 1
ATOM 1431 C CA . ILE A 1 174 ? 8.610 7.566 -11.304 1.00 76.75 174 ILE A CA 1
ATOM 1432 C C . ILE A 1 174 ? 7.902 6.953 -12.500 1.00 76.75 174 ILE A C 1
ATOM 1434 O O . ILE A 1 174 ? 8.375 5.973 -13.075 1.00 76.75 174 ILE A O 1
ATOM 1438 N N . VAL A 1 175 ? 6.778 7.536 -12.898 1.00 80.56 175 VAL A N 1
ATOM 1439 C CA . VAL A 1 175 ? 6.091 7.137 -14.127 1.00 80.56 175 VAL A CA 1
ATOM 1440 C C . VAL A 1 175 ? 6.555 8.030 -15.263 1.00 80.56 175 VAL A C 1
ATOM 1442 O O . VAL A 1 175 ? 6.448 9.253 -15.202 1.00 80.56 175 VAL A O 1
ATOM 1445 N N . LEU A 1 176 ? 7.074 7.401 -16.307 1.00 84.94 176 LEU A N 1
ATOM 1446 C CA . LEU A 1 176 ? 7.513 8.039 -17.533 1.00 84.94 176 LEU A CA 1
ATOM 1447 C C . LEU A 1 176 ? 6.535 7.708 -18.649 1.00 84.94 176 LEU A C 1
ATOM 1449 O O . LEU A 1 176 ? 6.234 6.545 -18.896 1.00 84.94 176 LEU A O 1
ATOM 1453 N N . MET A 1 177 ? 6.081 8.729 -19.368 1.00 87.38 177 MET A N 1
ATOM 1454 C CA . MET A 1 177 ? 5.331 8.538 -20.606 1.00 87.38 177 MET A CA 1
ATOM 1455 C C . MET A 1 177 ? 6.314 8.500 -21.774 1.00 87.38 177 MET A C 1
ATOM 1457 O O . MET A 1 177 ? 6.834 9.534 -22.191 1.00 87.38 177 MET A O 1
ATOM 1461 N N . ILE A 1 178 ? 6.580 7.304 -22.297 1.00 90.81 178 ILE A N 1
ATOM 1462 C CA . ILE A 1 178 ? 7.559 7.083 -23.363 1.00 90.81 178 ILE A CA 1
ATOM 1463 C C . ILE A 1 178 ? 6.851 6.979 -24.707 1.00 90.81 178 ILE A C 1
ATOM 1465 O O . ILE A 1 178 ? 5.981 6.132 -24.901 1.00 90.81 178 ILE A O 1
ATOM 1469 N N . SER A 1 179 ? 7.262 7.817 -25.654 1.00 91.75 179 SER A N 1
ATOM 1470 C CA . SER A 1 179 ? 6.835 7.757 -27.049 1.00 91.75 179 SER A CA 1
ATOM 1471 C C . SER A 1 179 ? 8.044 7.482 -27.934 1.00 91.75 179 SER A C 1
ATOM 1473 O O . SER A 1 179 ? 9.007 8.245 -27.921 1.00 91.75 179 SER A O 1
ATOM 1475 N N . VAL A 1 180 ? 7.976 6.425 -28.741 1.00 91.62 180 VAL A N 1
ATOM 1476 C CA . VAL A 1 180 ? 9.013 6.113 -29.733 1.00 91.62 180 VAL A CA 1
ATOM 1477 C C . VAL A 1 180 ? 8.725 6.889 -31.013 1.00 91.62 180 VAL A C 1
ATOM 1479 O O . VAL A 1 180 ? 7.604 6.855 -31.517 1.00 91.62 180 VAL A O 1
ATOM 1482 N N . VAL A 1 181 ? 9.728 7.588 -31.538 1.00 91.00 181 VAL A N 1
ATOM 1483 C CA . VAL A 1 181 ? 9.631 8.319 -32.806 1.00 91.00 181 VAL A CA 1
ATOM 1484 C C . VAL A 1 181 ? 10.364 7.540 -33.885 1.00 91.00 181 VAL A C 1
ATOM 1486 O O . VAL A 1 181 ? 11.558 7.273 -33.767 1.00 91.00 181 VAL A O 1
ATOM 1489 N N . ASP A 1 182 ? 9.652 7.194 -34.952 1.00 88.19 182 ASP A N 1
ATOM 1490 C CA . ASP A 1 182 ? 10.258 6.632 -36.150 1.00 88.19 182 ASP A CA 1
ATOM 1491 C C . ASP A 1 182 ? 10.864 7.765 -36.981 1.00 88.19 182 ASP A C 1
ATOM 1493 O O . ASP A 1 182 ? 10.157 8.569 -37.588 1.00 88.19 182 ASP A O 1
ATOM 1497 N N . MET A 1 183 ? 12.194 7.820 -37.014 1.00 85.44 183 MET A N 1
ATOM 1498 C CA . MET A 1 183 ? 12.944 8.845 -37.742 1.00 85.44 183 MET A CA 1
ATOM 1499 C C . MET A 1 183 ? 12.802 8.742 -39.265 1.00 85.44 183 MET A C 1
ATOM 1501 O O . MET A 1 183 ? 13.004 9.739 -39.954 1.00 85.44 183 MET A O 1
ATOM 1505 N N . SER A 1 184 ? 12.451 7.571 -39.805 1.00 87.38 184 SER A N 1
ATOM 1506 C CA . SER A 1 184 ? 12.262 7.392 -41.249 1.00 87.38 184 SER A CA 1
ATOM 1507 C C . SER A 1 184 ? 10.948 8.004 -41.739 1.00 87.38 184 SER A C 1
ATOM 1509 O O . SER A 1 184 ? 10.876 8.514 -42.856 1.00 87.38 184 SER A O 1
ATOM 1511 N N . THR A 1 185 ? 9.921 8.002 -40.885 1.00 91.31 185 THR A N 1
ATOM 1512 C CA . THR A 1 185 ? 8.588 8.539 -41.198 1.00 91.31 185 THR A CA 1
ATOM 1513 C C . THR A 1 185 ? 8.281 9.858 -40.490 1.00 91.31 185 THR A C 1
ATOM 1515 O O . THR A 1 185 ? 7.301 10.522 -40.834 1.00 91.31 185 THR A O 1
ATOM 1518 N N . GLY A 1 186 ? 9.092 10.242 -39.502 1.00 86.38 186 GLY A N 1
ATOM 1519 C CA . GLY A 1 186 ? 8.887 11.406 -38.639 1.00 86.38 186 GLY A CA 1
ATOM 1520 C C . GLY A 1 186 ? 7.690 11.273 -37.693 1.00 86.38 186 GLY A C 1
ATOM 1521 O O . GLY A 1 186 ? 7.239 12.274 -37.136 1.00 86.38 186 GLY A O 1
ATOM 1522 N N . LYS A 1 187 ? 7.127 10.069 -37.533 1.00 89.88 187 LYS A N 1
ATOM 1523 C CA . LYS A 1 187 ? 5.910 9.845 -36.743 1.00 89.88 187 LYS A CA 1
ATOM 1524 C C . LYS A 1 187 ? 6.242 9.343 -35.345 1.00 89.88 187 LYS A C 1
ATOM 1526 O O . LYS A 1 187 ? 7.019 8.408 -35.172 1.00 89.88 187 LYS A O 1
ATOM 1531 N N . ALA A 1 188 ? 5.592 9.942 -34.353 1.00 89.31 188 ALA A N 1
ATOM 1532 C CA . ALA A 1 188 ? 5.586 9.448 -32.985 1.00 89.31 188 ALA A CA 1
ATOM 1533 C C . ALA A 1 188 ? 4.523 8.351 -32.824 1.00 89.31 188 ALA A C 1
ATOM 1535 O O . ALA A 1 188 ? 3.378 8.517 -33.254 1.00 89.31 188 ALA A O 1
ATOM 1536 N N . GLY A 1 189 ? 4.902 7.235 -32.207 1.00 88.69 189 GLY A N 1
ATOM 1537 C CA . GLY A 1 189 ? 3.963 6.233 -31.719 1.00 88.69 189 GLY A CA 1
ATOM 1538 C C . GLY A 1 189 ? 3.149 6.747 -30.524 1.00 88.69 189 GLY A C 1
ATOM 1539 O O . GLY A 1 189 ? 3.407 7.831 -30.003 1.00 88.69 189 GLY A O 1
ATOM 1540 N N . PRO A 1 190 ? 2.151 5.980 -30.059 1.00 89.25 190 PRO A N 1
ATOM 1541 C CA . PRO A 1 190 ? 1.426 6.331 -28.845 1.00 89.25 190 PRO A CA 1
ATOM 1542 C C . PRO A 1 190 ? 2.367 6.309 -27.635 1.00 89.25 190 PRO A C 1
ATOM 1544 O O . PRO A 1 190 ? 3.181 5.393 -27.490 1.00 89.25 190 PRO A O 1
ATOM 1547 N N . ALA A 1 191 ? 2.226 7.301 -26.753 1.00 88.81 191 ALA A N 1
ATOM 1548 C CA . ALA A 1 191 ? 2.951 7.322 -25.491 1.00 88.81 191 ALA A CA 1
ATOM 1549 C C . ALA A 1 191 ? 2.458 6.187 -24.582 1.00 88.81 191 ALA A C 1
ATOM 1551 O O . ALA A 1 191 ? 1.251 6.007 -24.414 1.00 88.81 191 ALA A O 1
ATOM 1552 N N . LYS A 1 192 ? 3.386 5.435 -23.990 1.00 86.88 192 LYS A N 1
ATOM 1553 C CA . LYS A 1 192 ? 3.089 4.362 -23.036 1.00 86.88 192 LYS A CA 1
ATOM 1554 C C . LYS A 1 192 ? 3.694 4.687 -21.669 1.00 86.88 192 LYS A C 1
ATOM 1556 O O . LYS A 1 192 ? 4.844 5.132 -21.635 1.00 86.88 192 LYS A O 1
ATOM 1561 N N . PRO A 1 193 ? 2.965 4.455 -20.565 1.00 84.69 193 PRO A N 1
ATOM 1562 C CA . PRO A 1 193 ? 3.529 4.584 -19.233 1.00 84.69 193 PRO A CA 1
ATOM 1563 C C . PRO A 1 193 ? 4.571 3.487 -18.999 1.00 84.69 193 PRO A C 1
ATOM 1565 O O . PRO A 1 193 ? 4.371 2.323 -19.350 1.00 84.69 193 PRO A O 1
ATOM 1568 N N . MET A 1 194 ? 5.686 3.861 -18.391 1.00 86.38 194 MET A N 1
ATOM 1569 C CA . MET A 1 194 ? 6.738 2.959 -17.949 1.00 86.38 194 MET A CA 1
ATOM 1570 C C . MET A 1 194 ? 7.287 3.466 -16.621 1.00 86.38 194 MET A C 1
ATOM 1572 O O . MET A 1 194 ? 7.535 4.658 -16.452 1.00 86.38 194 MET A O 1
ATOM 1576 N N . ARG A 1 195 ? 7.466 2.558 -15.662 1.00 84.31 195 ARG A N 1
ATOM 1577 C CA . ARG A 1 195 ? 8.101 2.898 -14.394 1.00 84.31 195 ARG A CA 1
ATOM 1578 C C . ARG A 1 195 ? 9.615 2.987 -14.575 1.00 84.31 195 ARG A C 1
ATOM 1580 O O . ARG A 1 195 ? 10.232 2.007 -14.982 1.00 84.31 195 ARG A O 1
ATOM 1587 N N . GLY A 1 196 ? 10.184 4.123 -14.195 1.00 85.50 196 GLY A N 1
ATOM 1588 C CA . GLY A 1 196 ? 11.614 4.304 -13.986 1.00 85.50 196 GLY A CA 1
ATOM 1589 C C . GLY A 1 196 ? 11.971 4.408 -12.507 1.00 85.50 196 GLY A C 1
ATOM 1590 O O . GLY A 1 196 ? 11.110 4.626 -11.652 1.00 85.50 196 GLY A O 1
ATOM 1591 N N . GLU A 1 197 ? 13.259 4.299 -12.209 1.00 85.81 197 GLU A N 1
ATOM 1592 C CA . GLU A 1 197 ? 13.805 4.578 -10.882 1.00 85.81 197 GLU A CA 1
ATOM 1593 C C . GLU A 1 197 ? 14.625 5.872 -10.947 1.00 85.81 197 GLU A C 1
ATOM 1595 O O . GLU A 1 197 ? 15.426 6.066 -11.861 1.00 85.81 197 GLU A O 1
ATOM 1600 N N . LYS A 1 198 ? 14.442 6.769 -9.973 1.00 82.75 198 LYS A N 1
ATOM 1601 C CA . LYS A 1 198 ? 15.141 8.067 -9.913 1.00 82.75 198 LYS A CA 1
ATOM 1602 C C . LYS A 1 198 ? 16.666 7.950 -9.989 1.00 82.75 198 LYS A C 1
ATOM 1604 O O . LYS A 1 198 ? 17.314 8.778 -10.621 1.00 82.75 198 LYS A O 1
ATOM 1609 N N . GLY A 1 199 ? 17.222 6.905 -9.378 1.00 84.00 199 GLY A N 1
ATOM 1610 C CA . GLY A 1 199 ? 18.661 6.651 -9.362 1.00 84.00 199 GLY A CA 1
ATOM 1611 C C . GLY A 1 199 ? 19.231 6.076 -10.660 1.00 84.00 199 GLY A C 1
ATOM 1612 O O . GLY A 1 199 ? 20.444 5.913 -10.739 1.00 84.00 199 GLY A O 1
ATOM 1613 N N . TRP A 1 200 ? 18.403 5.750 -11.660 1.00 88.56 200 TRP A N 1
ATOM 1614 C CA . TRP A 1 200 ? 18.908 5.214 -12.922 1.00 88.56 200 TRP A CA 1
ATOM 1615 C C . TRP A 1 200 ? 19.737 6.243 -13.681 1.00 88.56 200 TRP A C 1
ATOM 1617 O O . TRP A 1 200 ? 19.382 7.418 -13.800 1.00 88.56 200 TRP A O 1
ATOM 1627 N N . THR A 1 201 ? 20.829 5.758 -14.251 1.00 90.19 201 THR A N 1
ATOM 1628 C CA . THR A 1 201 ? 21.588 6.438 -15.293 1.00 90.19 201 THR A CA 1
ATOM 1629 C C . THR A 1 201 ? 20.816 6.430 -16.614 1.00 90.19 201 THR A C 1
ATOM 1631 O O . THR A 1 201 ? 19.928 5.604 -16.851 1.00 90.19 201 THR A O 1
ATOM 1634 N N . VAL A 1 202 ? 21.202 7.312 -17.538 1.00 88.75 202 VAL A N 1
ATOM 1635 C CA . VAL A 1 202 ? 20.655 7.323 -18.905 1.00 88.75 202 VAL A CA 1
ATOM 1636 C C . VAL A 1 202 ? 20.856 5.972 -19.609 1.00 88.75 202 VAL A C 1
ATOM 1638 O O . VAL A 1 202 ? 19.979 5.529 -20.349 1.00 88.75 202 VAL A O 1
ATOM 1641 N N . GLY A 1 203 ? 21.982 5.293 -19.366 1.00 90.75 203 GLY A N 1
ATOM 1642 C CA . GLY A 1 203 ? 22.268 3.974 -19.939 1.00 90.75 203 GLY A CA 1
ATOM 1643 C C . GLY A 1 203 ? 21.288 2.897 -19.469 1.00 90.75 203 GLY A C 1
ATOM 1644 O O . GLY A 1 203 ? 20.726 2.180 -20.297 1.00 90.75 203 GLY A O 1
ATOM 1645 N N . GLU A 1 204 ? 21.024 2.832 -18.162 1.00 91.62 204 GLU A N 1
ATOM 1646 C CA . GLU A 1 204 ? 20.032 1.912 -17.583 1.00 91.62 204 GLU A CA 1
ATOM 1647 C C . GLU A 1 204 ? 18.624 2.206 -18.112 1.00 91.62 204 GLU A C 1
ATOM 1649 O O . GLU A 1 204 ? 17.892 1.286 -18.483 1.00 91.62 204 GLU A O 1
ATOM 1654 N N . LEU A 1 205 ? 18.266 3.488 -18.246 1.00 90.00 205 LEU A N 1
ATOM 1655 C CA . LEU A 1 205 ? 16.994 3.891 -18.840 1.00 90.00 205 LEU A CA 1
ATOM 1656 C C . LEU A 1 205 ? 16.876 3.440 -20.306 1.00 90.00 205 LEU A C 1
ATOM 1658 O O . LEU A 1 205 ? 15.858 2.858 -20.683 1.00 90.00 205 LEU A O 1
ATOM 1662 N N . LYS A 1 206 ? 17.906 3.666 -21.137 1.00 91.94 206 LYS A N 1
ATOM 1663 C CA . LYS A 1 206 ? 17.934 3.204 -22.539 1.00 91.94 206 LYS A CA 1
ATOM 1664 C C . LYS A 1 206 ? 17.807 1.687 -22.632 1.00 91.94 206 LYS A C 1
ATOM 1666 O O . LYS A 1 206 ? 17.059 1.197 -23.474 1.00 91.94 206 LYS A O 1
ATOM 1671 N N . GLN A 1 207 ? 18.509 0.946 -21.776 1.00 92.50 207 GLN A N 1
ATOM 1672 C CA . GLN A 1 207 ? 18.399 -0.510 -21.733 1.00 92.50 207 GLN A CA 1
ATOM 1673 C C . GLN A 1 207 ? 16.958 -0.941 -21.439 1.00 92.50 207 GLN A C 1
ATOM 1675 O O . GLN A 1 207 ? 16.398 -1.739 -22.189 1.00 92.50 207 GLN A O 1
ATOM 1680 N N . HIS A 1 208 ? 16.332 -0.361 -20.413 1.00 91.12 208 HIS A N 1
ATOM 1681 C CA . HIS A 1 208 ? 14.970 -0.724 -20.035 1.00 91.12 208 HIS A CA 1
ATOM 1682 C C . HIS A 1 208 ? 13.933 -0.359 -21.112 1.00 91.12 208 HIS A C 1
ATOM 1684 O O . HIS A 1 208 ? 13.019 -1.135 -21.395 1.00 91.12 208 HIS A O 1
ATOM 1690 N N . ILE A 1 209 ? 14.092 0.796 -21.772 1.00 91.44 209 ILE A N 1
ATOM 1691 C CA . ILE A 1 209 ? 13.284 1.170 -22.945 1.00 91.44 209 ILE A CA 1
ATOM 1692 C C . ILE A 1 209 ? 13.487 0.152 -24.075 1.00 91.44 209 ILE A C 1
ATOM 1694 O O . ILE A 1 209 ? 12.515 -0.268 -24.701 1.00 91.44 209 ILE A O 1
ATOM 1698 N N . GLY A 1 210 ? 14.726 -0.269 -24.327 1.00 92.06 210 GLY A N 1
ATOM 1699 C CA . GLY A 1 210 ? 15.049 -1.257 -25.354 1.00 92.06 210 GLY A CA 1
ATOM 1700 C C . GLY A 1 210 ? 14.378 -2.597 -25.147 1.00 92.06 210 GLY A C 1
ATOM 1701 O O . GLY A 1 210 ? 13.781 -3.124 -26.082 1.00 92.06 210 GLY A O 1
ATOM 1702 N N . GLU A 1 211 ? 14.387 -3.095 -23.918 1.00 90.69 211 GLU A N 1
ATOM 1703 C CA . GLU A 1 211 ? 13.681 -4.319 -23.540 1.00 90.69 211 GLU A CA 1
ATOM 1704 C C . GLU A 1 211 ? 12.162 -4.178 -23.736 1.00 90.69 211 GLU A C 1
ATOM 1706 O O . GLU A 1 211 ? 11.526 -5.063 -24.309 1.00 90.69 211 GLU A O 1
ATOM 1711 N N . LEU A 1 212 ? 11.572 -3.048 -23.323 1.00 88.75 212 LEU A N 1
ATOM 1712 C CA . LEU A 1 212 ? 10.121 -2.834 -23.381 1.00 88.75 212 LEU A CA 1
ATOM 1713 C C . LEU A 1 212 ? 9.587 -2.624 -24.808 1.00 88.75 212 LEU A C 1
ATOM 1715 O O . LEU A 1 212 ? 8.470 -3.042 -25.123 1.00 88.75 212 LEU A O 1
ATOM 1719 N N . PHE A 1 213 ? 10.356 -1.949 -25.662 1.00 88.94 213 PHE A N 1
ATOM 1720 C CA . PHE A 1 213 ? 9.947 -1.604 -27.027 1.00 88.94 213 PHE A CA 1
ATOM 1721 C C . PHE A 1 213 ? 10.613 -2.468 -28.106 1.00 88.94 213 PHE A C 1
ATOM 1723 O O . PHE A 1 213 ? 10.295 -2.298 -29.282 1.00 88.94 213 PHE A O 1
ATOM 1730 N N . ASN A 1 214 ? 11.479 -3.409 -27.717 1.00 89.75 214 ASN A N 1
ATOM 1731 C CA . ASN A 1 214 ? 12.272 -4.257 -28.608 1.00 89.75 214 ASN A CA 1
ATOM 1732 C C . ASN A 1 214 ? 13.132 -3.437 -29.592 1.00 89.75 214 ASN A C 1
ATOM 1734 O O . ASN A 1 214 ? 13.064 -3.613 -30.810 1.00 89.75 214 ASN A O 1
ATOM 1738 N N . ILE A 1 215 ? 13.908 -2.498 -29.046 1.00 88.94 215 ILE A N 1
ATOM 1739 C CA . ILE A 1 215 ? 14.797 -1.595 -29.790 1.00 88.94 215 ILE A CA 1
ATOM 1740 C C . ILE A 1 215 ? 16.204 -1.716 -29.198 1.00 88.94 215 ILE A C 1
ATOM 1742 O O . ILE A 1 215 ? 16.363 -1.841 -27.987 1.00 88.94 215 ILE A O 1
ATOM 1746 N N . ASP A 1 216 ? 17.233 -1.662 -30.039 1.00 89.06 216 ASP A N 1
ATOM 1747 C CA . ASP A 1 216 ? 18.623 -1.668 -29.578 1.00 89.06 216 ASP A CA 1
ATOM 1748 C C . ASP A 1 216 ? 18.941 -0.384 -28.794 1.00 89.06 216 ASP A C 1
ATOM 1750 O O . ASP A 1 216 ? 18.834 0.726 -29.319 1.00 89.06 216 ASP A O 1
ATOM 1754 N N . SER A 1 217 ? 19.328 -0.537 -27.526 1.00 88.75 217 SER A N 1
ATOM 1755 C CA . SER A 1 217 ? 19.639 0.574 -26.622 1.00 88.75 217 SER A CA 1
ATOM 1756 C C . SER A 1 217 ? 20.877 1.367 -27.042 1.00 88.75 217 SER A C 1
ATOM 1758 O O . SER A 1 217 ? 20.965 2.558 -26.731 1.00 88.75 217 SER A O 1
ATOM 1760 N N . SER A 1 218 ? 21.803 0.760 -27.790 1.00 86.38 218 SER A N 1
ATOM 1761 C CA . SER A 1 218 ? 23.046 1.405 -28.225 1.00 86.38 218 SER A CA 1
ATOM 1762 C C . SER A 1 218 ? 22.825 2.497 -29.276 1.00 86.38 218 SER A C 1
ATOM 1764 O O . SER A 1 218 ? 23.592 3.457 -29.338 1.00 86.38 218 SER A O 1
ATOM 1766 N N . CYS A 1 219 ? 21.746 2.404 -30.060 1.00 83.38 219 CYS A N 1
ATOM 1767 C CA . CYS A 1 219 ? 21.393 3.387 -31.086 1.00 83.38 219 CYS A CA 1
ATOM 1768 C C . CYS A 1 219 ? 20.270 4.348 -30.659 1.00 83.38 219 CYS A C 1
ATOM 1770 O O . CYS A 1 219 ? 19.769 5.117 -31.482 1.00 83.38 219 CYS A O 1
ATOM 1772 N N . MET A 1 220 ? 19.850 4.319 -29.389 1.00 89.62 220 MET A N 1
ATOM 1773 C CA . MET A 1 220 ? 18.778 5.185 -28.900 1.00 89.62 220 MET A CA 1
ATOM 1774 C C . MET A 1 220 ? 19.249 6.606 -28.627 1.00 89.62 220 MET A C 1
ATOM 1776 O O . MET A 1 220 ? 20.196 6.845 -27.869 1.00 89.62 220 MET A O 1
ATOM 1780 N N . ARG A 1 221 ? 18.471 7.554 -29.151 1.00 90.75 221 ARG A N 1
ATOM 1781 C CA . ARG A 1 221 ? 18.503 8.956 -28.747 1.00 90.75 221 ARG A CA 1
ATOM 1782 C C . ARG A 1 221 ? 17.308 9.233 -27.841 1.00 90.75 221 ARG A C 1
ATOM 1784 O O . ARG A 1 2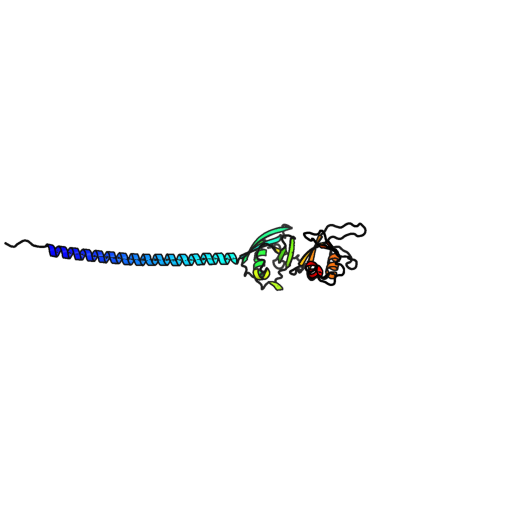21 ? 16.170 8.989 -28.239 1.00 90.75 221 ARG A O 1
ATOM 1791 N N . LEU A 1 222 ? 17.566 9.709 -26.628 1.00 90.44 222 LEU A N 1
ATOM 1792 C CA . LEU A 1 222 ? 16.534 10.080 -25.669 1.00 90.44 222 LEU A CA 1
ATOM 1793 C C . LEU A 1 222 ? 16.360 11.590 -25.656 1.00 90.44 222 LEU A C 1
ATOM 1795 O O . LEU A 1 222 ? 17.320 12.353 -25.576 1.00 90.44 222 LEU A O 1
ATOM 1799 N N . VAL A 1 223 ? 15.103 12.005 -25.717 1.00 89.56 223 VAL A N 1
ATOM 1800 C CA . VAL A 1 223 ? 14.718 13.405 -25.709 1.00 89.56 223 VAL A CA 1
ATOM 1801 C C . VAL A 1 223 ? 13.619 13.578 -24.674 1.00 89.56 223 VAL A C 1
ATOM 1803 O O . VAL A 1 223 ? 12.620 12.858 -24.691 1.00 89.56 223 VAL A O 1
ATOM 1806 N N . MET A 1 224 ? 13.812 14.525 -23.767 1.00 87.44 224 MET A N 1
ATOM 1807 C CA . MET A 1 224 ? 12.879 14.829 -22.697 1.00 87.44 224 MET A CA 1
ATOM 1808 C C . MET A 1 224 ? 12.076 16.081 -23.040 1.00 87.44 224 MET A C 1
ATOM 1810 O O . MET A 1 224 ? 12.615 17.071 -23.535 1.00 87.44 224 MET A O 1
ATOM 1814 N N . LYS A 1 225 ? 10.769 16.020 -22.784 1.00 82.38 225 LYS A N 1
ATOM 1815 C CA . LYS A 1 225 ? 9.872 17.165 -22.885 1.00 82.38 225 LYS A CA 1
ATOM 1816 C C . LYS A 1 225 ? 9.657 17.755 -21.497 1.00 82.38 225 LYS A C 1
ATOM 1818 O O . LYS A 1 225 ? 9.157 17.058 -20.616 1.00 82.38 225 LYS A O 1
ATOM 1823 N N . ASP A 1 226 ? 9.927 19.044 -21.353 1.00 73.44 226 ASP A N 1
ATOM 1824 C CA . ASP A 1 226 ? 9.618 19.803 -20.148 1.00 73.44 226 ASP A CA 1
ATOM 1825 C C . ASP A 1 226 ? 8.430 20.718 -20.384 1.00 73.44 226 ASP A C 1
ATOM 1827 O O . ASP A 1 226 ? 8.340 21.429 -21.390 1.00 73.44 226 ASP A O 1
ATOM 1831 N N . ASN A 1 227 ? 7.511 20.696 -19.426 1.00 62.06 227 ASN A N 1
ATOM 1832 C CA . ASN A 1 227 ? 6.419 21.647 -19.376 1.00 62.06 227 ASN A CA 1
ATOM 1833 C C . ASN A 1 227 ? 6.864 22.810 -18.490 1.00 62.06 227 ASN A C 1
ATOM 1835 O O . ASN A 1 227 ? 6.791 22.714 -17.266 1.00 62.06 227 ASN A O 1
ATOM 1839 N N . ASP A 1 228 ? 7.331 23.895 -19.101 1.00 56.38 228 ASP A N 1
ATOM 1840 C CA . ASP A 1 228 ? 7.512 25.149 -18.379 1.00 56.38 228 ASP A CA 1
ATOM 1841 C C . ASP A 1 228 ? 6.184 25.919 -18.397 1.00 56.38 228 ASP A C 1
ATOM 1843 O O . ASP A 1 228 ? 5.626 26.198 -19.463 1.00 56.38 228 ASP A O 1
ATOM 1847 N N . TYR A 1 229 ? 5.651 26.243 -17.217 1.00 54.94 229 TYR A N 1
ATOM 1848 C CA . TYR A 1 229 ? 4.298 26.790 -17.021 1.00 54.94 229 TYR A CA 1
ATOM 1849 C C . TYR A 1 229 ? 4.103 28.219 -17.579 1.00 54.94 229 TYR A C 1
ATOM 1851 O O . TYR A 1 229 ? 3.056 28.825 -17.356 1.00 54.94 229 TYR A O 1
ATOM 1859 N N . GLY A 1 230 ? 5.064 28.761 -18.335 1.00 56.41 230 GLY A N 1
ATOM 1860 C CA . GLY A 1 230 ? 4.957 30.091 -18.939 1.00 56.41 230 GLY A CA 1
ATOM 1861 C C . GLY A 1 230 ? 5.718 30.339 -20.247 1.00 56.41 230 GLY A C 1
ATOM 1862 O O . GLY A 1 230 ? 5.516 31.405 -20.823 1.00 56.41 230 GLY A O 1
ATOM 1863 N N . SER A 1 231 ? 6.560 29.420 -20.745 1.00 57.06 231 SER A N 1
ATOM 1864 C CA . SER A 1 231 ? 7.485 29.718 -21.863 1.00 57.06 231 SER A CA 1
ATOM 1865 C C . SER A 1 231 ? 7.370 28.812 -23.102 1.00 57.06 231 SER A C 1
ATOM 1867 O O . SER A 1 231 ? 8.015 29.077 -24.116 1.00 57.06 231 SER A O 1
ATOM 1869 N N . GLY A 1 232 ? 6.488 27.805 -23.084 1.00 61.91 232 GLY A N 1
ATOM 1870 C CA . GLY A 1 232 ? 6.275 26.876 -24.200 1.00 61.91 232 GLY A CA 1
ATOM 1871 C C . GLY A 1 232 ? 6.849 25.480 -23.941 1.00 61.91 232 GLY A C 1
ATOM 1872 O O . GLY A 1 232 ? 7.299 25.164 -22.844 1.00 61.91 232 GLY A O 1
ATOM 1873 N N . ILE A 1 233 ? 6.776 24.607 -24.951 1.00 68.62 233 ILE A N 1
ATOM 1874 C CA . ILE A 1 233 ? 7.310 23.242 -24.862 1.00 68.62 233 ILE A CA 1
ATOM 1875 C C . ILE A 1 233 ? 8.821 23.297 -25.083 1.00 68.62 233 ILE A C 1
ATOM 1877 O O . ILE A 1 233 ? 9.265 23.604 -26.190 1.00 68.62 233 ILE A O 1
ATOM 1881 N N . ILE A 1 234 ? 9.596 22.953 -24.055 1.00 75.31 234 ILE A N 1
ATOM 1882 C CA . ILE A 1 234 ? 11.046 22.800 -24.172 1.00 75.31 234 ILE A CA 1
ATOM 1883 C C . ILE A 1 234 ? 11.351 21.320 -24.388 1.00 75.31 234 ILE A C 1
ATOM 1885 O O . ILE A 1 234 ? 10.796 20.443 -23.728 1.00 75.31 234 ILE A O 1
ATOM 1889 N N . VAL A 1 235 ? 12.216 21.051 -25.358 1.00 80.81 235 VAL A N 1
ATOM 1890 C CA . VAL A 1 235 ? 12.640 19.706 -25.739 1.00 80.81 235 VAL A CA 1
ATOM 1891 C C . VAL A 1 235 ? 14.151 19.636 -25.553 1.00 80.81 235 VAL A C 1
ATOM 1893 O O . VAL A 1 235 ? 14.879 20.387 -26.203 1.00 80.81 235 VAL A O 1
ATOM 1896 N N . ARG A 1 236 ? 14.621 18.773 -24.650 1.00 84.06 236 ARG A N 1
ATOM 1897 C CA . ARG A 1 236 ? 16.043 18.621 -24.307 1.00 84.06 236 ARG A CA 1
ATOM 1898 C C . ARG A 1 236 ? 16.557 17.254 -24.737 1.00 84.06 236 ARG A C 1
ATOM 1900 O O . ARG A 1 236 ? 15.922 16.241 -24.457 1.00 84.06 236 ARG A O 1
ATOM 1907 N N . ASP A 1 237 ? 17.707 17.220 -25.403 1.00 86.94 237 ASP A N 1
ATOM 1908 C CA . ASP A 1 237 ? 18.423 15.968 -25.656 1.00 86.94 237 ASP A CA 1
ATOM 1909 C C . ASP A 1 237 ? 19.135 15.531 -24.377 1.00 86.94 237 ASP A C 1
ATOM 1911 O O . ASP A 1 237 ? 19.851 16.319 -23.763 1.00 86.94 237 ASP A O 1
ATOM 1915 N N . VAL A 1 238 ? 18.907 14.288 -23.971 1.00 87.19 238 VAL A N 1
ATOM 1916 C CA . VAL A 1 238 ? 19.417 13.730 -22.716 1.00 87.19 238 VAL A CA 1
ATOM 1917 C C . VAL A 1 238 ? 20.181 12.426 -22.941 1.00 87.19 238 VAL A C 1
ATOM 1919 O O . VAL A 1 238 ? 20.367 11.635 -22.022 1.00 87.19 238 VAL A O 1
ATOM 1922 N N . SER A 1 239 ? 20.607 12.174 -24.177 1.00 83.69 239 SER A N 1
ATOM 1923 C CA . SER A 1 239 ? 21.124 10.873 -24.608 1.00 83.69 239 SER A CA 1
ATOM 1924 C C . SER A 1 239 ? 22.464 10.480 -23.993 1.00 83.69 239 SER A C 1
ATOM 1926 O O . SER A 1 239 ? 22.697 9.283 -23.839 1.00 83.69 239 SER A O 1
ATOM 1928 N N . ASP A 1 240 ? 23.313 11.452 -23.658 1.00 79.06 240 ASP A N 1
ATOM 1929 C CA . ASP A 1 240 ? 24.719 11.227 -23.284 1.00 79.06 240 ASP A CA 1
ATOM 1930 C C . ASP A 1 240 ? 25.101 11.943 -21.982 1.00 79.06 240 ASP A C 1
ATOM 1932 O O . ASP A 1 240 ? 26.256 12.303 -21.750 1.00 79.06 240 ASP A O 1
ATOM 1936 N N . VAL A 1 241 ? 24.115 12.180 -21.120 1.00 76.50 241 VAL A N 1
ATOM 1937 C CA . VAL A 1 241 ? 24.351 12.870 -19.857 1.00 76.50 241 VAL A CA 1
ATOM 1938 C C . VAL A 1 241 ? 24.863 11.876 -18.818 1.00 76.50 241 VAL A C 1
ATOM 1940 O O . VAL A 1 241 ? 24.237 10.851 -18.560 1.00 76.50 241 VAL A O 1
ATOM 1943 N N . GLY A 1 242 ? 25.990 12.197 -18.183 1.00 77.19 242 GLY A N 1
ATOM 1944 C CA . GLY A 1 242 ? 26.589 11.399 -17.108 1.00 77.19 242 GLY A CA 1
ATOM 1945 C C . GLY A 1 242 ? 25.929 11.571 -15.735 1.00 77.19 242 GLY A C 1
ATOM 1946 O O . GLY A 1 242 ? 26.606 11.374 -14.729 1.00 77.19 242 GLY A O 1
ATOM 1947 N N . ILE A 1 243 ? 24.661 11.986 -15.684 1.00 79.19 243 ILE A N 1
ATOM 1948 C CA . ILE A 1 243 ? 23.916 12.228 -14.440 1.00 79.19 243 ILE A CA 1
ATOM 1949 C C . ILE A 1 243 ? 22.740 11.252 -14.323 1.00 79.19 243 ILE A C 1
ATOM 1951 O O . ILE A 1 243 ? 22.333 10.611 -15.296 1.00 79.19 243 ILE A O 1
ATOM 1955 N N . THR A 1 244 ? 22.205 11.128 -13.116 1.00 84.50 244 THR A N 1
ATOM 1956 C CA . THR A 1 244 ? 21.034 10.290 -12.831 1.00 84.50 244 THR A CA 1
ATOM 1957 C C . THR A 1 244 ? 19.735 10.960 -13.267 1.00 84.50 244 THR A C 1
ATOM 1959 O O . THR A 1 244 ? 19.656 12.180 -13.434 1.00 84.50 244 THR A O 1
ATOM 1962 N N . PHE A 1 245 ? 18.675 10.168 -13.411 1.00 80.00 245 PHE A N 1
ATOM 1963 C CA . PHE A 1 245 ? 17.370 10.691 -13.790 1.00 80.00 245 PHE A CA 1
ATOM 1964 C C . PHE A 1 245 ? 16.812 11.697 -12.770 1.00 80.00 245 PHE A C 1
ATOM 1966 O O . PHE A 1 245 ? 16.196 12.691 -13.147 1.00 80.00 245 PHE A O 1
ATOM 1973 N N . GLU A 1 246 ? 17.068 11.497 -11.477 1.00 80.56 246 GLU A N 1
ATOM 1974 C CA . GLU A 1 246 ? 16.727 12.464 -10.431 1.00 80.56 246 GLU A CA 1
ATOM 1975 C C . GLU A 1 246 ? 17.381 13.829 -10.669 1.00 80.56 246 GLU A C 1
ATOM 1977 O O . GLU A 1 246 ? 16.714 14.865 -10.628 1.00 80.56 246 GLU A O 1
ATOM 1982 N N . GLU A 1 247 ? 18.674 13.842 -10.982 1.00 80.25 247 GLU A N 1
ATOM 1983 C CA . GLU A 1 247 ? 19.406 15.076 -11.269 1.00 80.25 247 GLU A CA 1
ATOM 1984 C C . GLU A 1 247 ? 18.883 15.756 -12.540 1.00 80.25 247 GLU A C 1
ATOM 1986 O O . GLU A 1 247 ? 18.758 16.982 -12.565 1.00 80.25 247 GLU A O 1
ATOM 1991 N N . MET A 1 248 ? 18.497 14.978 -13.556 1.00 78.06 248 MET A N 1
ATOM 1992 C CA . MET A 1 248 ? 17.874 15.504 -14.776 1.00 78.06 248 MET A CA 1
ATOM 1993 C C . MET A 1 248 ? 16.531 16.191 -14.506 1.00 78.06 248 MET A C 1
ATOM 1995 O O . MET A 1 248 ? 16.244 17.225 -15.110 1.00 78.06 248 MET A O 1
ATOM 1999 N N . LEU A 1 249 ? 15.711 15.628 -13.613 1.00 73.62 249 LEU A N 1
ATOM 2000 C CA . LEU A 1 249 ? 14.396 16.172 -13.268 1.00 73.62 249 LEU A CA 1
ATOM 2001 C C . LEU A 1 249 ? 14.489 17.454 -12.431 1.00 73.62 249 LEU A C 1
ATOM 2003 O O . LEU A 1 249 ? 13.715 18.386 -12.646 1.00 73.62 249 LEU A O 1
ATOM 2007 N N . TYR A 1 250 ? 15.399 17.494 -11.453 1.00 71.12 250 TYR A N 1
ATOM 2008 C CA . TYR A 1 250 ? 15.406 18.536 -10.418 1.00 71.12 250 TYR A CA 1
ATOM 2009 C C . TYR A 1 250 ? 16.546 19.552 -10.544 1.00 71.12 250 TYR A C 1
ATOM 2011 O O . TYR A 1 250 ? 16.542 20.563 -9.843 1.00 71.12 250 TYR A O 1
ATOM 2019 N N . SER A 1 251 ? 17.525 19.326 -11.422 1.00 64.44 251 SER A N 1
ATOM 2020 C CA . SER A 1 251 ? 18.639 20.251 -11.670 1.00 64.44 251 SER A CA 1
ATOM 2021 C C . SER A 1 251 ? 18.856 20.506 -13.167 1.00 64.44 251 SER A C 1
ATOM 2023 O O . SER A 1 251 ? 19.945 20.249 -13.682 1.00 64.44 251 SER A O 1
ATOM 2025 N N . PRO A 1 252 ? 17.872 21.094 -13.878 1.00 57.50 252 PRO A N 1
ATOM 2026 C CA . PRO A 1 252 ? 17.969 21.326 -15.321 1.00 57.50 252 PRO A CA 1
ATOM 2027 C C . PRO A 1 252 ? 19.128 22.253 -15.732 1.00 57.50 252 PRO A C 1
ATOM 2029 O O . PRO A 1 252 ? 19.533 22.237 -16.885 1.00 57.50 252 PRO A O 1
ATOM 2032 N N . ASN A 1 253 ? 19.696 23.025 -14.795 1.00 56.25 253 ASN A N 1
ATOM 2033 C CA . ASN A 1 253 ? 20.844 23.914 -15.029 1.00 56.25 253 ASN A CA 1
ATOM 2034 C C . ASN A 1 253 ? 22.217 23.207 -14.983 1.00 56.25 253 ASN A C 1
ATOM 2036 O O . ASN A 1 253 ? 23.240 23.875 -15.121 1.00 56.25 253 ASN A O 1
ATOM 2040 N N . ARG A 1 254 ? 22.264 21.897 -14.701 1.00 49.50 254 ARG A N 1
ATOM 2041 C CA . ARG A 1 254 ? 23.502 21.087 -14.664 1.00 49.50 254 ARG A CA 1
ATOM 2042 C C . ARG A 1 254 ? 23.713 20.233 -15.921 1.00 49.50 254 ARG A C 1
ATOM 2044 O O . ARG A 1 254 ? 24.662 19.453 -15.958 1.00 49.50 254 ARG A O 1
ATOM 2051 N N . LEU A 1 255 ? 22.818 20.380 -16.894 1.00 50.38 255 LEU A N 1
ATOM 2052 C CA . LEU A 1 255 ? 22.819 19.727 -18.200 1.00 50.38 255 LEU A CA 1
ATOM 2053 C C . LEU A 1 255 ? 23.504 20.605 -19.249 1.00 50.38 255 LEU A C 1
ATOM 2055 O O . LEU A 1 255 ? 23.231 21.827 -19.249 1.00 50.38 255 LEU A O 1
#

InterPro domains:
  IPR029071 Ubiquitin-like domain superfamily [SSF54236] (194-228)

Mean predicted aligned error: 13.28 Å

pLDDT: mean 84.65, std 12.44, range [38.56, 98.31]

Organism: Amphimedon queenslandica (NCBI:txid400682)

Foldseek 3Di:
DDDDDPDPVVVVVVVVVVVVVVVVVVVVVVVVVVVVVVVVVVVVVVVVVVVVVVVVVVVVQVVQKFWFFEWECQPPVSDIDTDIQIDGQQAFQVVSLVSSCVRSVNPPVADSVQKFKFKAQPVVGDGQFTCDCVPRRVDGNCRVVDPPRDDGTGIYTDGHDPPDDDDGHHHQKDWDFDWDADPVVRDIDGTDIDIDHQQDDLLNVLVVVCVVVVHDSVPDWDKDWDDDPPDDIDIHTDNDDPHTNNCVVPPVVVD

Nearest PDB structures (foldseek):
  7xpy-assembly1_A  TM=5.112E-01  e=3.458E-07  Homo sapiens
  5gg4-assembly2_C  TM=4.954E-01  e=1.381E-06  Homo sapiens
  5gg4-assembly2_D  TM=4.762E-01  e=4.605E-06  Homo sapiens
  3zim-assembly1_A  TM=5.910E-01  e=1.009E-01  Homo sapiens
  4tuu-assembly1_A  TM=5.514E-01  e=2.207E-01  Homo sapiens

Solvent-accessible surface area (backbone atoms only — not comparable to full-atom values): 14994 Å² total; per-residue (Å²): 139,82,80,84,77,93,57,67,72,63,55,50,52,56,51,50,53,55,50,49,54,50,52,53,52,53,51,53,52,53,50,54,52,47,56,52,49,54,50,52,53,49,54,52,51,52,51,50,54,54,52,49,52,53,49,52,51,52,50,52,58,55,73,43,46,41,71,36,53,33,34,30,71,37,89,86,76,76,40,82,44,79,46,83,44,75,45,53,34,78,42,34,37,59,61,53,43,52,52,52,44,61,76,66,58,38,70,91,82,50,64,69,93,41,47,42,46,24,41,21,36,68,88,79,71,38,80,39,22,55,53,50,57,93,81,41,36,88,33,25,43,40,70,71,63,41,92,70,71,70,92,77,58,28,37,28,50,47,73,48,58,99,88,58,76,78,80,88,37,58,76,70,42,43,81,40,75,49,55,58,64,43,80,92,77,72,45,69,49,78,66,41,82,42,82,47,52,35,82,34,38,42,66,57,50,35,45,54,49,14,70,77,69,74,44,69,42,90,80,56,80,43,69,48,78,45,86,49,98,84,81,54,85,45,77,44,83,52,56,83,50,96,52,33,46,45,48,58,73,76,40,69,88,80,110